Protein AF-A6PWP7-F1 (afdb_monomer_lite)

pLDDT: mean 71.85, std 21.51, range [25.0, 94.31]

Organism: Mus musculus (NCBI:txid10090)

Secondary structure (DSSP, 8-state):
----TTHHHH-TTPPPPTT--EEETTTTEEE--SSPPPPPPPPTTHHHHHHHHHHHHHHHHH--PPP----SS--S------------------------TT---SSHHHHHHHHHHHHHHHHTSHHHHTTGGG-SSS---PPPPPHHHHHHHTSHHHHHHHHHTTS---HHHHHHHTT---HHHH--SGGGTGGGSPP-----S-TTSHHHHHHHSPPPP--------------------------HHHHHHHHHH------

Radius of gyration: 29.04 Å; chains: 1; bounding box: 60×71×89 Å

Foldseek 3Di:
DDDPPCVCVVCVVDDDDQADWDQDPVVRDIDHGPPHDDADDQDPPLVVQLVVLLVLLVVLQVDPDDDPPDPPPPPDDDDDDDDDDDDDDDDDDPPPPPPDLRCQHSDPQSSVLSNVLSVLCSCCDCQQQNNLVVPDDDPDDTDPHDPNNVVVCPDPVVVVVSVCVVPPPQQLSVCSVVVNSHCLRNGDDCVSCVVVDDDDDDDPDDCPDPVVVVVVDDPPPPPDDDDDDDDDDDDDDDPPPDDDDPDPVVVVVVVVVDPPPDD

Sequence (263 aa):
IGVPASFFLYKLDFKMPDDVWLVDLDSNRVIAPTNAEVLPILPEPESLELKKHLKQALASMSLNTQPILNLEKFHEGQEIPLLLGRPSNDLQSTPSTEFNPLIYGNDVDSVDVATRVAMVRFFNSANVLQGFQMHTRTLRLFPRPTPFAEKLARTQAVEYFGEWILNPSNYAFQRIHNNTFDPALIGDKPKWYAHQLQPIHYRVYDGNSQLAEALSVPPERDSDSDPTEDSGSDSQDYDDSSSSYSSLGDFVSEMMKCDINGD

InterPro domains:
  IPR037516 Tripartite DENN domain [PS50211] (1-187)
  IPR039980 MAP kinase-activating death domain protein [PTHR13008] (1-263)
  IPR043153 DENN domain, C-terminal lobe [G3DSA:3.40.50.11500] (1-77)

Structure (mmCIF, N/CA/C/O backbone):
data_AF-A6PWP7-F1
#
_entry.id   AF-A6PWP7-F1
#
loop_
_atom_site.group_PDB
_atom_site.id
_atom_site.type_symbol
_atom_site.label_atom_id
_atom_site.label_alt_id
_atom_site.label_comp_id
_atom_site.label_asym_id
_atom_site.label_entity_id
_atom_site.label_seq_id
_atom_site.pdbx_PDB_ins_code
_atom_site.Cartn_x
_atom_site.Cartn_y
_atom_site.Cartn_z
_atom_site.occupancy
_atom_site.B_iso_or_equiv
_atom_site.auth_seq_id
_atom_site.auth_comp_id
_atom_site.auth_asym_id
_atom_site.auth_atom_id
_atom_site.pdbx_PDB_model_num
ATOM 1 N N . ILE A 1 1 ? -11.360 -8.560 -0.621 1.00 87.69 1 ILE A N 1
ATOM 2 C CA . ILE A 1 1 ? -11.792 -9.271 -1.849 1.00 87.69 1 ILE A CA 1
ATOM 3 C C . ILE A 1 1 ? -12.062 -8.199 -2.891 1.00 87.69 1 ILE A C 1
ATOM 5 O O . ILE A 1 1 ? -12.787 -7.268 -2.570 1.00 87.69 1 ILE A O 1
ATOM 9 N N . GLY A 1 2 ? -11.428 -8.269 -4.061 1.00 92.31 2 GLY A N 1
ATOM 10 C CA . GLY A 1 2 ? -11.725 -7.361 -5.171 1.00 92.31 2 GLY A CA 1
ATOM 11 C C . GLY A 1 2 ? -12.721 -8.025 -6.112 1.00 92.31 2 GLY A C 1
ATOM 12 O O . GLY A 1 2 ? -12.483 -9.155 -6.530 1.00 92.31 2 GLY A O 1
ATOM 13 N N . VAL A 1 3 ? -13.824 -7.348 -6.420 1.00 91.44 3 VAL A N 1
ATOM 14 C CA . VAL A 1 3 ? -14.797 -7.793 -7.425 1.00 91.44 3 VAL A CA 1
ATOM 15 C C . VAL A 1 3 ? -15.061 -6.651 -8.405 1.00 91.44 3 VAL A C 1
ATOM 17 O O . VAL A 1 3 ? -15.091 -5.496 -7.977 1.00 91.44 3 VAL A O 1
ATOM 20 N N . PRO A 1 4 ? -15.235 -6.931 -9.708 1.00 92.19 4 PRO A N 1
ATOM 21 C CA . PRO A 1 4 ? -15.653 -5.905 -10.655 1.00 92.19 4 PRO A CA 1
ATOM 22 C C . PRO A 1 4 ? -17.077 -5.444 -10.326 1.00 92.19 4 PRO A C 1
ATOM 24 O O . PRO A 1 4 ? -17.901 -6.252 -9.900 1.00 92.19 4 PRO A O 1
ATOM 27 N N . ALA A 1 5 ? -17.405 -4.175 -10.582 1.00 87.69 5 ALA A N 1
ATOM 28 C CA . ALA A 1 5 ? -18.749 -3.638 -10.334 1.00 87.69 5 ALA A CA 1
ATOM 29 C C . ALA A 1 5 ? -19.853 -4.445 -11.048 1.00 87.69 5 ALA A C 1
ATOM 31 O O . ALA A 1 5 ? -20.954 -4.621 -10.525 1.00 87.69 5 ALA A O 1
ATOM 32 N N . SER A 1 6 ? -19.531 -5.016 -12.212 1.00 89.56 6 SER A N 1
ATOM 33 C CA . SER A 1 6 ? -20.428 -5.881 -12.980 1.00 89.56 6 SER A CA 1
ATOM 34 C C . SER A 1 6 ? -20.835 -7.163 -12.246 1.00 89.56 6 SER A C 1
ATOM 36 O O . SER A 1 6 ? -21.894 -7.708 -12.546 1.00 89.56 6 SER A O 1
ATOM 38 N N . PHE A 1 7 ? -20.066 -7.628 -11.254 1.00 90.12 7 PHE A N 1
ATOM 39 C CA . PHE A 1 7 ? -20.399 -8.810 -10.452 1.00 90.12 7 PHE A CA 1
ATOM 40 C C . PHE A 1 7 ? -21.800 -8.709 -9.831 1.00 90.12 7 PHE A C 1
ATOM 42 O O . PHE A 1 7 ? -22.584 -9.657 -9.906 1.00 90.12 7 PHE A O 1
ATOM 49 N N . PHE A 1 8 ? -22.144 -7.539 -9.286 1.00 84.88 8 PHE A N 1
ATOM 50 C CA . PHE A 1 8 ? -23.434 -7.301 -8.635 1.00 84.88 8 PHE A CA 1
ATOM 51 C C . PHE A 1 8 ? -24.609 -7.241 -9.620 1.00 84.88 8 PHE A C 1
ATOM 53 O O . PHE A 1 8 ? -25.746 -7.472 -9.223 1.00 84.88 8 PHE A O 1
ATOM 60 N N . LEU A 1 9 ? -24.349 -6.977 -10.907 1.00 85.38 9 LEU A N 1
ATOM 61 C CA . LEU A 1 9 ? -25.376 -7.007 -11.953 1.00 85.38 9 LEU A CA 1
ATOM 62 C C . LEU A 1 9 ? -25.747 -8.443 -12.340 1.00 85.38 9 LEU A C 1
ATOM 64 O O . LEU A 1 9 ? -26.906 -8.721 -12.633 1.00 85.38 9 LEU A O 1
ATOM 68 N N . TYR A 1 10 ? -24.773 -9.357 -12.327 1.00 87.75 10 TYR A N 1
ATOM 69 C CA . TYR A 1 10 ? -24.980 -10.758 -12.710 1.00 87.75 10 TYR A CA 1
ATOM 70 C C . TYR A 1 10 ? -25.449 -11.645 -11.554 1.00 87.75 10 TYR A C 1
ATOM 72 O O . TYR A 1 10 ? -26.068 -12.682 -11.781 1.00 87.75 10 TYR A O 1
ATOM 80 N N . LYS A 1 11 ? -25.164 -11.262 -10.307 1.00 86.88 11 LYS A N 1
ATOM 81 C CA . LYS A 1 11 ? -25.579 -11.998 -9.107 1.00 86.88 11 LYS A CA 1
ATOM 82 C C . LYS A 1 11 ? -26.633 -11.210 -8.331 1.00 86.88 11 LYS A C 1
ATOM 84 O O . LYS A 1 11 ? -26.380 -10.759 -7.221 1.00 86.88 11 LYS A O 1
ATOM 89 N N . LEU A 1 12 ? -27.825 -11.077 -8.914 1.00 80.69 12 LEU A N 1
ATOM 90 C CA . LEU A 1 12 ? -28.944 -10.318 -8.332 1.00 80.69 12 LEU A CA 1
ATOM 91 C C . LEU A 1 12 ? -29.391 -10.843 -6.954 1.00 80.69 12 LEU A C 1
ATOM 93 O O . LEU A 1 12 ? -29.821 -10.060 -6.112 1.00 80.69 12 LEU A O 1
ATOM 97 N N . ASP A 1 13 ? -29.236 -12.146 -6.702 1.00 88.06 13 ASP A N 1
ATOM 98 C CA . ASP A 1 13 ? -29.557 -12.772 -5.411 1.00 88.06 13 ASP A CA 1
ATOM 99 C C . ASP A 1 13 ? -28.421 -12.672 -4.378 1.00 88.06 13 ASP A C 1
ATOM 101 O O . ASP A 1 13 ? -28.564 -13.135 -3.242 1.00 88.06 13 ASP A O 1
ATOM 105 N N . PHE A 1 14 ? -27.275 -12.085 -4.744 1.00 88.81 14 PHE A N 1
ATOM 106 C CA . PHE A 1 14 ? -26.167 -11.904 -3.817 1.00 88.81 14 PHE A CA 1
ATOM 107 C C . PHE A 1 14 ? -26.525 -10.857 -2.766 1.00 88.81 14 PHE A C 1
ATOM 109 O O . PHE A 1 14 ? -26.720 -9.677 -3.058 1.00 88.81 14 PHE A O 1
ATOM 116 N N . LYS A 1 15 ? -26.571 -11.294 -1.510 1.00 87.38 15 LYS A N 1
ATOM 117 C CA . LYS A 1 15 ? -26.758 -10.411 -0.364 1.00 87.38 15 LYS A CA 1
ATOM 118 C C . LYS A 1 15 ? -25.400 -10.096 0.235 1.00 87.38 15 LYS A C 1
ATOM 120 O O . LYS A 1 15 ? -24.665 -11.009 0.607 1.00 87.38 15 LYS A O 1
ATOM 125 N N . MET A 1 16 ? -25.093 -8.807 0.341 1.00 87.75 16 MET A N 1
ATOM 126 C CA . MET A 1 16 ? -23.913 -8.358 1.071 1.00 87.75 16 MET A CA 1
ATOM 127 C C . MET A 1 16 ? -23.993 -8.854 2.521 1.00 87.75 16 MET A C 1
ATOM 129 O O . MET A 1 16 ? -25.021 -8.619 3.166 1.00 87.75 16 MET A O 1
ATOM 133 N N . PRO A 1 17 ? -22.946 -9.524 3.033 1.00 91.31 17 PRO A N 1
ATOM 134 C CA . PRO A 1 17 ? -22.858 -9.856 4.448 1.00 91.31 17 PRO A CA 1
ATOM 135 C C . PRO A 1 17 ? -22.982 -8.600 5.316 1.00 91.31 17 PRO A C 1
ATOM 137 O O . PRO A 1 17 ? -22.491 -7.528 4.951 1.00 91.31 17 PRO A O 1
ATOM 140 N N . ASP A 1 18 ? -23.640 -8.726 6.465 1.00 92.75 18 ASP A N 1
ATOM 141 C CA . ASP A 1 18 ? -23.922 -7.614 7.376 1.00 92.75 18 ASP A CA 1
ATOM 142 C C . ASP A 1 18 ? -22.741 -7.256 8.294 1.00 92.75 18 ASP A C 1
ATOM 144 O O . ASP A 1 18 ? -22.866 -6.356 9.125 1.00 92.75 18 ASP A O 1
ATOM 148 N N . ASP A 1 19 ? -21.593 -7.907 8.101 1.00 91.56 19 ASP A N 1
ATOM 149 C CA . ASP A 1 19 ? -20.324 -7.731 8.808 1.00 91.56 19 ASP A CA 1
ATOM 150 C C . ASP A 1 19 ? -19.149 -7.322 7.885 1.00 91.56 19 ASP A C 1
ATOM 152 O O . ASP A 1 19 ? -18.034 -7.097 8.363 1.00 91.56 19 ASP A O 1
ATOM 156 N N . VAL A 1 20 ? -19.378 -7.153 6.573 1.00 90.81 20 VAL A N 1
ATOM 157 C CA . VAL A 1 20 ? -18.328 -6.848 5.578 1.00 90.81 20 VAL A CA 1
ATOM 158 C C . VAL A 1 20 ? -18.411 -5.416 5.058 1.00 90.81 20 VAL A C 1
ATOM 160 O O . VAL A 1 20 ? -19.381 -5.025 4.412 1.00 90.81 20 VAL A O 1
ATOM 163 N N . TRP A 1 21 ? -17.345 -4.639 5.274 1.00 91.50 21 TRP A N 1
ATOM 164 C CA . TRP A 1 21 ? -17.216 -3.275 4.752 1.00 91.50 21 TRP A CA 1
ATOM 165 C C . TRP A 1 21 ? -17.153 -3.265 3.224 1.00 91.50 21 TRP A C 1
ATOM 167 O O . TRP A 1 21 ? -16.329 -3.961 2.626 1.00 91.50 21 TRP A O 1
ATOM 177 N N . LEU A 1 22 ? -17.975 -2.423 2.598 1.00 91.56 22 LEU A N 1
ATOM 178 C CA . LEU A 1 22 ? -17.968 -2.228 1.152 1.00 91.56 22 LEU A CA 1
ATOM 179 C C . LEU A 1 22 ? -17.279 -0.905 0.814 1.00 91.56 22 LEU A C 1
ATOM 181 O O . LEU A 1 22 ? -17.665 0.155 1.302 1.00 91.56 22 LEU A O 1
ATOM 185 N N . VAL A 1 23 ? -16.253 -0.980 -0.030 1.00 94.31 23 VAL A N 1
ATOM 186 C CA . VAL A 1 23 ? -15.525 0.181 -0.546 1.00 94.31 23 VAL A CA 1
ATOM 187 C C . VAL A 1 23 ? -15.738 0.231 -2.051 1.00 94.31 23 VAL A C 1
ATOM 189 O O . VAL A 1 23 ? -15.233 -0.620 -2.779 1.00 94.31 23 VAL A O 1
ATOM 192 N N . ASP A 1 24 ? -16.504 1.218 -2.496 1.00 92.31 24 ASP A N 1
ATOM 193 C CA . ASP A 1 24 ? -16.729 1.517 -3.904 1.00 92.31 24 ASP A CA 1
ATOM 194 C C . ASP A 1 24 ? -15.698 2.557 -4.357 1.00 92.31 24 ASP A C 1
ATOM 196 O O . ASP A 1 24 ? -15.735 3.722 -3.945 1.00 92.31 24 ASP A O 1
ATOM 200 N N . LEU A 1 25 ? -14.753 2.098 -5.176 1.00 93.00 25 LEU A N 1
ATOM 201 C CA . LEU A 1 25 ? -13.660 2.912 -5.700 1.00 93.00 25 LEU A CA 1
ATOM 202 C C . LEU A 1 25 ? -14.121 3.864 -6.811 1.00 93.00 25 LEU A C 1
ATOM 204 O O . LEU A 1 25 ? -13.536 4.934 -6.952 1.00 93.00 25 LEU A O 1
ATOM 208 N N . ASP A 1 26 ? -15.180 3.523 -7.550 1.00 89.75 26 ASP A N 1
ATOM 209 C CA . ASP A 1 26 ? -15.689 4.351 -8.647 1.00 89.75 26 ASP A CA 1
ATOM 210 C C . ASP A 1 26 ? -16.425 5.575 -8.092 1.00 89.75 26 ASP A C 1
ATOM 212 O O . ASP A 1 26 ? -16.244 6.702 -8.559 1.00 89.75 26 ASP A O 1
ATOM 216 N N . SER A 1 27 ? -17.230 5.375 -7.042 1.00 92.69 27 SER A N 1
ATOM 217 C CA . SER A 1 27 ? -17.961 6.464 -6.384 1.00 92.69 27 SER A CA 1
ATOM 218 C C . SER A 1 27 ? -17.230 7.087 -5.189 1.00 92.69 27 SER A C 1
ATOM 220 O O . SER A 1 27 ? -17.728 8.060 -4.615 1.00 92.69 27 SER A O 1
ATOM 222 N N . ASN A 1 28 ? -16.047 6.574 -4.829 1.00 92.31 28 ASN A N 1
ATOM 223 C CA . ASN A 1 28 ? -15.276 6.963 -3.642 1.00 92.31 28 ASN A CA 1
ATOM 224 C C . ASN A 1 28 ? -16.099 6.887 -2.345 1.00 92.31 28 ASN A C 1
ATOM 226 O O . ASN A 1 28 ? -16.066 7.795 -1.506 1.00 92.31 28 ASN A O 1
ATOM 230 N N . ARG A 1 29 ? -16.876 5.812 -2.179 1.00 93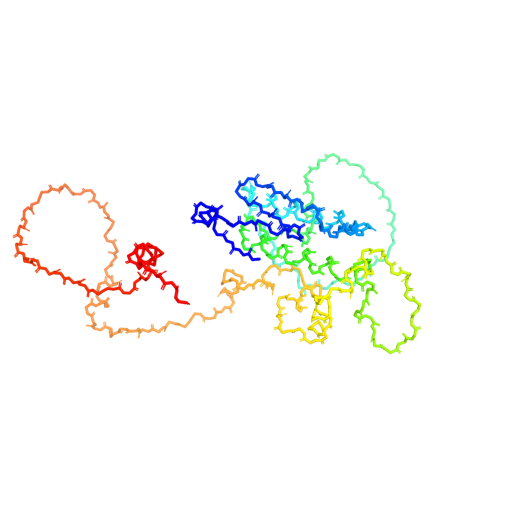.56 29 ARG A N 1
ATOM 231 C CA . ARG A 1 29 ? -17.759 5.618 -1.022 1.00 93.56 29 ARG A CA 1
ATOM 232 C C . ARG A 1 29 ? -17.341 4.421 -0.193 1.00 93.56 29 ARG A C 1
ATOM 234 O O . ARG A 1 29 ? -17.013 3.360 -0.710 1.00 93.56 29 ARG A O 1
ATOM 241 N N . VAL A 1 30 ? -17.432 4.591 1.121 1.00 92.62 30 VAL A N 1
ATOM 242 C CA . VAL A 1 30 ? -17.285 3.511 2.096 1.00 92.62 30 VAL A CA 1
ATOM 243 C C . VAL A 1 30 ? -18.637 3.301 2.764 1.00 92.62 30 VAL A C 1
ATOM 245 O O . VAL A 1 30 ? -19.199 4.234 3.337 1.00 92.62 30 VAL A O 1
ATOM 248 N N . ILE A 1 31 ? -19.164 2.086 2.670 1.00 91.19 31 ILE A N 1
ATOM 249 C CA . ILE A 1 31 ? -20.456 1.687 3.222 1.00 91.19 31 ILE A CA 1
ATOM 250 C C . ILE A 1 31 ? -20.183 0.755 4.403 1.00 91.19 31 ILE A C 1
ATOM 252 O O . ILE A 1 31 ? -19.621 -0.333 4.242 1.00 91.19 31 ILE A O 1
ATOM 256 N N . ALA A 1 32 ? -20.549 1.222 5.598 1.00 90.94 32 ALA A N 1
ATOM 257 C CA . ALA A 1 32 ? -20.388 0.467 6.831 1.00 90.94 32 ALA A CA 1
ATOM 258 C C . ALA A 1 32 ? -21.495 -0.601 6.968 1.00 90.94 32 ALA A C 1
ATOM 260 O O . ALA A 1 32 ? -22.653 -0.308 6.652 1.00 90.94 32 ALA A O 1
ATOM 261 N N . PRO A 1 33 ? -21.177 -1.806 7.466 1.00 92.38 33 PRO A N 1
ATOM 262 C CA . PRO A 1 33 ? -22.165 -2.866 7.682 1.00 92.38 33 PRO A CA 1
ATOM 263 C C . PRO A 1 33 ? -23.034 -2.590 8.914 1.00 92.38 33 PRO A C 1
ATOM 265 O O . PRO A 1 33 ? -22.626 -1.853 9.812 1.00 92.38 33 PRO A O 1
ATOM 268 N N . THR A 1 34 ? -24.214 -3.210 9.003 1.00 90.06 34 THR A N 1
ATOM 269 C CA . THR A 1 34 ? -25.123 -3.025 10.151 1.00 90.06 34 THR A CA 1
ATOM 270 C C . THR A 1 34 ? -24.670 -3.744 11.419 1.00 90.06 34 THR A C 1
ATOM 272 O O . THR A 1 34 ? -24.983 -3.277 12.511 1.00 90.06 34 THR A O 1
ATOM 275 N N . ASN A 1 35 ? -23.949 -4.859 11.290 1.00 91.00 35 ASN A N 1
ATOM 276 C CA . ASN A 1 35 ? -23.538 -5.725 12.398 1.00 91.00 35 ASN A CA 1
ATOM 277 C C . ASN A 1 35 ? -22.005 -5.832 12.530 1.00 91.00 35 ASN A C 1
ATOM 279 O O . ASN A 1 35 ? -21.484 -6.707 13.217 1.00 91.00 35 ASN A O 1
ATOM 283 N N . ALA A 1 36 ? -21.258 -4.943 11.871 1.00 85.75 36 ALA A N 1
ATOM 284 C CA . ALA A 1 36 ? -19.806 -4.927 11.986 1.00 85.75 36 ALA A CA 1
ATOM 285 C C . ALA A 1 36 ? -19.334 -4.338 13.316 1.00 85.75 36 ALA A C 1
ATOM 287 O O . ALA A 1 36 ? -19.911 -3.401 13.874 1.00 85.75 36 ALA A O 1
ATOM 288 N N . GLU A 1 37 ? -18.204 -4.853 13.787 1.00 83.62 37 GLU A N 1
ATOM 289 C CA . GLU A 1 37 ? -17.538 -4.333 14.968 1.00 83.62 37 GLU A CA 1
ATOM 290 C C . GLU A 1 37 ? -17.085 -2.875 14.751 1.00 83.62 37 GLU A C 1
ATOM 292 O O . GLU A 1 37 ? -16.467 -2.538 13.739 1.00 83.62 37 GLU A O 1
ATOM 297 N N . VAL A 1 38 ? -17.329 -2.001 15.734 1.00 84.56 38 VAL A N 1
ATOM 298 C CA . VAL A 1 38 ? -16.988 -0.570 15.640 1.00 84.56 38 VAL A CA 1
ATOM 299 C C . VAL A 1 38 ? -15.478 -0.379 15.529 1.00 84.56 38 VAL A C 1
ATOM 301 O O . VAL A 1 38 ? -14.743 -0.719 16.457 1.00 84.56 38 VAL A O 1
ATOM 304 N N . LEU A 1 39 ? -14.992 0.182 14.420 1.00 86.56 39 LEU A N 1
ATOM 305 C CA . LEU A 1 39 ? -13.560 0.412 14.229 1.00 86.56 39 LEU A CA 1
ATOM 306 C C . LEU A 1 39 ? -13.008 1.384 15.287 1.00 86.56 39 LEU A C 1
ATOM 308 O O . LEU A 1 39 ? -13.617 2.427 15.541 1.00 86.56 39 LEU A O 1
ATOM 312 N N . PRO A 1 40 ? -11.860 1.066 15.910 1.00 89.19 40 PRO A N 1
ATOM 313 C CA . PRO A 1 40 ? -11.240 1.963 16.867 1.00 89.19 40 PRO A CA 1
ATOM 314 C C . PRO A 1 40 ? -10.707 3.203 16.143 1.00 89.19 40 PRO A C 1
ATOM 316 O O . PRO A 1 40 ? -10.271 3.138 14.992 1.00 89.19 40 PRO A O 1
ATOM 319 N N . ILE A 1 41 ? -10.709 4.338 16.837 1.00 91.06 41 ILE A N 1
ATOM 320 C CA . ILE A 1 41 ? -10.128 5.576 16.313 1.00 91.06 41 ILE A CA 1
ATOM 321 C C . ILE A 1 41 ? -8.614 5.379 16.182 1.00 91.06 41 ILE A C 1
ATOM 323 O O . ILE A 1 41 ? -7.982 4.826 17.082 1.00 91.06 41 ILE A O 1
ATOM 327 N N . LEU A 1 42 ? -8.036 5.828 15.067 1.00 91.50 42 LEU A N 1
ATOM 328 C CA . LEU A 1 42 ? -6.586 5.813 14.874 1.00 91.50 42 LEU A CA 1
ATOM 329 C C . LEU A 1 42 ? -5.879 6.644 15.965 1.00 91.50 42 LEU A C 1
ATOM 331 O O . LEU A 1 42 ? -6.409 7.682 16.370 1.00 91.50 42 LEU A O 1
ATOM 335 N N . PRO A 1 43 ? -4.691 6.225 16.431 1.00 91.31 43 PRO A N 1
ATOM 336 C CA . PRO A 1 43 ? -3.954 6.943 17.465 1.00 91.31 43 PRO A CA 1
ATOM 337 C C . PRO A 1 43 ? -3.487 8.317 16.970 1.00 91.31 43 PRO A C 1
ATOM 339 O O . PRO A 1 43 ? -3.144 8.480 15.800 1.00 91.31 43 PRO A O 1
ATOM 342 N N . GLU A 1 44 ? -3.467 9.300 17.869 1.00 90.50 44 GLU A N 1
ATOM 343 C CA . GLU A 1 44 ? -2.924 10.640 17.617 1.00 90.50 44 GLU A CA 1
ATOM 344 C C . GLU A 1 44 ? -1.582 10.819 18.350 1.00 90.50 44 GLU A C 1
ATOM 346 O O . GLU A 1 44 ? -1.478 10.385 19.504 1.00 90.50 44 GLU A O 1
ATOM 351 N N . PRO A 1 45 ? -0.584 11.501 17.746 1.00 91.38 45 PRO A N 1
ATOM 352 C CA . PRO A 1 45 ? -0.657 12.301 16.511 1.00 91.38 45 PRO A CA 1
ATOM 353 C C . PRO A 1 45 ? -0.451 11.515 15.198 1.00 91.38 45 PRO A C 1
ATOM 355 O O . PRO A 1 45 ? -0.422 12.104 14.116 1.00 91.38 45 PRO A O 1
ATOM 358 N N . GLU A 1 46 ? -0.275 10.195 15.261 1.00 91.50 46 GLU A N 1
ATOM 359 C CA . GLU A 1 46 ? 0.138 9.380 14.115 1.00 91.50 46 GLU A CA 1
ATOM 360 C C . GLU A 1 46 ? -0.890 9.358 12.981 1.00 91.50 46 GLU A C 1
ATOM 362 O O . GLU A 1 46 ? -0.516 9.332 11.807 1.00 91.50 46 GLU A O 1
ATOM 367 N N . SER A 1 47 ? -2.185 9.421 13.306 1.00 93.62 47 SER A N 1
ATOM 368 C CA . SER A 1 47 ? -3.262 9.546 12.317 1.00 93.62 47 SER A CA 1
ATOM 369 C C . SER A 1 47 ? -3.119 10.824 11.496 1.00 93.62 47 SER A C 1
ATOM 371 O O . SER A 1 47 ? -3.263 10.801 10.268 1.00 93.62 47 SER A O 1
ATOM 373 N N . LEU A 1 48 ? -2.829 11.944 12.162 1.00 93.75 48 LEU A N 1
ATOM 374 C CA . LEU A 1 48 ? -2.656 13.230 11.508 1.00 93.75 48 LEU A CA 1
ATOM 375 C C . LEU A 1 48 ? -1.409 13.234 10.622 1.00 93.75 48 LEU A C 1
ATOM 377 O O . LEU A 1 48 ? -1.464 13.719 9.489 1.00 93.75 48 LEU A O 1
ATOM 381 N N . GLU A 1 49 ? -0.309 12.661 11.107 1.00 92.81 49 GLU A N 1
ATOM 382 C CA . GLU A 1 49 ? 0.936 12.552 10.347 1.00 92.81 49 GLU A CA 1
ATOM 383 C C . GLU A 1 49 ? 0.774 11.648 9.113 1.00 92.81 49 GLU A C 1
ATOM 385 O O . GLU A 1 49 ? 1.150 12.047 8.009 1.00 92.81 49 GLU A O 1
ATOM 390 N N . LEU A 1 50 ? 0.118 10.490 9.249 1.00 94.31 50 LEU A N 1
ATOM 391 C CA . LEU A 1 50 ? -0.198 9.617 8.117 1.00 94.31 50 LEU A CA 1
ATOM 392 C C . LEU A 1 50 ? -1.064 10.341 7.076 1.00 94.31 50 LEU A C 1
ATOM 394 O O . LEU A 1 50 ? -0.737 10.341 5.890 1.00 94.31 50 LEU A O 1
ATOM 398 N N . LYS A 1 51 ? -2.138 11.018 7.507 1.00 93.94 51 LYS A N 1
ATOM 399 C CA . LYS A 1 51 ? -2.999 11.809 6.608 1.00 93.94 51 LYS A CA 1
ATOM 400 C C . LYS A 1 51 ? -2.214 12.904 5.893 1.00 93.94 51 LYS A C 1
ATOM 402 O O . LYS A 1 51 ? -2.453 13.137 4.710 1.00 93.94 51 LYS A O 1
ATOM 407 N N . LYS A 1 52 ? -1.300 13.583 6.591 1.00 91.19 52 LYS A N 1
ATOM 408 C CA . LYS A 1 52 ? -0.425 14.601 5.997 1.00 91.19 52 LYS A CA 1
ATOM 409 C C . LYS A 1 52 ? 0.438 13.989 4.891 1.00 91.19 52 LYS A C 1
ATOM 411 O O . LYS A 1 52 ? 0.448 14.527 3.788 1.00 91.19 52 LYS A O 1
ATOM 416 N N . HIS A 1 53 ? 1.098 12.862 5.158 1.00 90.06 53 HIS A N 1
ATOM 417 C CA . HIS A 1 53 ? 1.944 12.187 4.171 1.00 90.06 53 HIS A CA 1
ATOM 418 C C . HIS A 1 53 ? 1.154 11.710 2.947 1.00 90.06 53 HIS A C 1
ATOM 420 O O . HIS A 1 53 ? 1.564 11.977 1.821 1.00 90.06 53 HIS A O 1
ATOM 426 N N . LEU A 1 54 ? -0.005 11.075 3.145 1.00 91.81 54 LEU A N 1
ATOM 427 C CA . LEU A 1 54 ? -0.832 10.584 2.037 1.00 91.81 54 LEU A CA 1
ATOM 428 C C . LEU A 1 54 ? -1.401 11.726 1.186 1.00 91.81 54 LEU A C 1
ATOM 430 O O . LEU A 1 54 ? -1.409 11.637 -0.039 1.00 91.81 54 LEU A O 1
ATOM 434 N N . LYS A 1 55 ? -1.826 12.834 1.809 1.00 88.81 55 LYS A N 1
ATOM 435 C CA . LYS A 1 55 ? -2.270 14.032 1.075 1.00 88.81 55 LYS A CA 1
ATOM 436 C C . LYS A 1 55 ? -1.148 14.642 0.243 1.00 88.81 55 LYS A C 1
ATOM 438 O O . LYS A 1 55 ? -1.399 15.085 -0.873 1.00 88.81 55 LYS A O 1
ATOM 443 N N . GLN A 1 56 ? 0.069 14.671 0.781 1.00 84.38 56 GLN A N 1
ATOM 444 C CA . GLN A 1 56 ? 1.234 15.157 0.053 1.00 84.38 56 GLN A CA 1
ATOM 445 C C . GLN A 1 56 ? 1.558 14.251 -1.142 1.00 84.38 56 GLN A C 1
ATOM 447 O O . GLN A 1 56 ? 1.733 14.761 -2.243 1.00 84.38 56 GLN A O 1
ATOM 452 N N . ALA A 1 57 ? 1.566 12.929 -0.950 1.00 86.12 57 ALA A N 1
ATOM 453 C CA . ALA A 1 57 ? 1.788 11.966 -2.028 1.00 86.12 57 ALA A CA 1
ATOM 454 C C . ALA A 1 57 ? 0.736 12.102 -3.146 1.00 86.12 57 ALA A C 1
ATOM 456 O O . ALA A 1 57 ? 1.086 12.161 -4.321 1.00 86.12 57 ALA A O 1
ATOM 457 N N . LEU A 1 58 ? -0.542 12.252 -2.782 1.00 85.00 58 LEU A N 1
ATOM 458 C CA . LEU A 1 58 ? -1.624 12.473 -3.743 1.00 85.00 58 LEU A CA 1
ATOM 459 C C . LEU A 1 58 ? -1.473 13.802 -4.498 1.00 85.00 58 LEU A C 1
ATOM 461 O O . LEU A 1 58 ? -1.701 13.855 -5.702 1.00 85.00 58 LEU A O 1
ATOM 465 N N . ALA A 1 59 ? -1.069 14.879 -3.817 1.00 83.00 59 ALA A N 1
ATOM 466 C CA . ALA A 1 59 ? -0.834 16.168 -4.466 1.00 83.00 59 ALA A CA 1
ATOM 467 C C . ALA A 1 59 ? 0.287 16.088 -5.516 1.00 83.00 59 ALA A C 1
ATOM 469 O O . ALA A 1 59 ? 0.178 16.720 -6.566 1.00 83.00 59 ALA A O 1
ATOM 470 N N . SER A 1 60 ? 1.316 15.270 -5.275 1.00 77.75 60 SER A N 1
ATOM 471 C CA . SER A 1 60 ? 2.401 15.037 -6.232 1.00 77.75 60 SER A CA 1
ATOM 472 C C . SER A 1 60 ? 1.944 14.353 -7.526 1.00 77.75 60 SER A C 1
ATOM 474 O O . SER A 1 60 ? 2.600 14.546 -8.542 1.00 77.75 60 SER A O 1
ATOM 476 N N . MET A 1 61 ? 0.816 13.626 -7.533 1.00 74.06 61 MET A N 1
ATOM 477 C CA . MET A 1 61 ? 0.233 13.072 -8.770 1.00 74.06 61 MET A CA 1
ATOM 478 C C . MET A 1 61 ? -0.362 14.149 -9.686 1.00 74.06 61 MET A C 1
ATOM 480 O O . MET A 1 61 ? -0.448 13.955 -10.895 1.00 74.06 61 MET A O 1
ATOM 484 N N . SER A 1 62 ? -0.805 15.269 -9.111 1.00 64.19 62 SER A N 1
ATOM 485 C CA . SER A 1 62 ? -1.555 16.316 -9.818 1.00 64.19 62 SER A CA 1
ATOM 486 C C . SER A 1 62 ? -0.690 17.512 -10.230 1.00 64.19 62 SER A C 1
ATOM 488 O O . SER A 1 62 ? -1.181 18.424 -10.896 1.00 64.19 62 SER A O 1
ATOM 490 N N . LEU A 1 63 ? 0.583 17.554 -9.819 1.00 55.41 63 LEU A N 1
ATOM 491 C CA . LEU A 1 63 ? 1.476 18.690 -10.046 1.00 55.41 63 LEU A CA 1
ATOM 492 C C . LEU A 1 63 ? 2.456 18.418 -11.198 1.00 55.41 63 LEU A C 1
ATOM 494 O O . LEU A 1 63 ? 3.410 17.657 -11.070 1.00 55.41 63 LEU A O 1
ATOM 498 N N . ASN A 1 64 ? 2.303 19.162 -12.295 1.00 47.41 64 ASN A N 1
ATOM 499 C CA . ASN A 1 64 ? 3.331 19.342 -13.331 1.00 47.41 64 ASN A CA 1
ATOM 500 C C . ASN A 1 64 ? 4.494 20.234 -12.834 1.00 47.41 64 ASN A C 1
ATOM 502 O O . ASN A 1 64 ? 4.911 21.165 -13.522 1.00 47.41 64 ASN A O 1
ATOM 506 N N . THR A 1 65 ? 5.004 20.022 -11.620 1.00 46.38 65 THR A N 1
ATOM 507 C CA . THR A 1 65 ? 6.212 20.718 -11.154 1.00 46.38 65 THR A CA 1
ATOM 508 C C . THR A 1 65 ? 7.439 19.926 -11.577 1.00 46.38 65 THR A C 1
ATOM 510 O O . THR A 1 65 ? 7.500 18.722 -11.346 1.00 46.38 65 THR A O 1
ATOM 513 N N . GLN A 1 66 ? 8.399 20.605 -12.209 1.00 38.91 66 GLN A N 1
ATOM 514 C CA . GLN A 1 66 ? 9.622 19.994 -12.729 1.00 38.91 66 GLN A CA 1
ATOM 515 C C . GLN A 1 66 ? 10.358 19.157 -11.668 1.00 38.91 66 GLN A C 1
ATOM 517 O O . GLN A 1 66 ? 10.365 19.541 -10.494 1.00 38.91 66 GLN A O 1
ATOM 522 N N . PRO A 1 67 ? 11.008 18.046 -12.064 1.00 39.34 67 PRO A N 1
ATOM 523 C CA . PRO A 1 67 ? 11.805 17.252 -11.143 1.00 39.34 67 PRO A CA 1
ATOM 524 C C . PRO A 1 67 ? 12.951 18.111 -10.603 1.00 39.34 67 PRO A C 1
ATOM 526 O O . PRO A 1 67 ? 13.744 18.664 -11.367 1.00 39.34 67 PRO A O 1
ATOM 529 N N . ILE A 1 68 ? 13.051 18.238 -9.280 1.00 46.50 68 ILE A N 1
ATOM 530 C CA . ILE A 1 68 ? 14.192 18.904 -8.650 1.00 46.50 68 ILE A CA 1
ATOM 531 C C . ILE A 1 68 ? 15.376 17.933 -8.725 1.00 46.50 68 ILE A C 1
ATOM 533 O O . ILE A 1 68 ? 15.566 17.080 -7.862 1.00 46.50 68 ILE A O 1
ATOM 537 N N . LEU A 1 69 ? 16.161 18.056 -9.796 1.00 46.12 69 LEU A N 1
ATOM 538 C CA . LEU A 1 69 ? 17.489 17.462 -9.928 1.00 46.12 69 LEU A CA 1
ATOM 539 C C . LEU A 1 69 ? 18.417 18.098 -8.890 1.00 46.12 69 LEU A C 1
ATOM 541 O O . LEU A 1 69 ? 18.903 19.198 -9.116 1.00 46.12 69 LEU A O 1
ATOM 545 N N . ASN A 1 70 ? 18.660 17.429 -7.763 1.00 38.88 70 ASN A N 1
ATOM 546 C CA . ASN A 1 70 ? 19.835 17.670 -6.917 1.00 38.88 70 ASN A CA 1
ATOM 547 C C . ASN A 1 70 ? 20.137 16.422 -6.073 1.00 38.88 70 ASN A C 1
ATOM 549 O O . ASN A 1 70 ? 19.956 16.422 -4.859 1.00 38.88 70 ASN A O 1
ATOM 553 N N . LEU A 1 71 ? 20.591 15.349 -6.729 1.00 43.06 71 LEU A N 1
ATOM 554 C CA . LEU A 1 71 ? 21.059 14.125 -6.060 1.00 43.06 71 LEU A CA 1
ATOM 555 C C . LEU A 1 71 ? 22.594 14.086 -5.883 1.00 43.06 71 LEU A C 1
ATOM 557 O O . LEU A 1 71 ? 23.122 13.174 -5.265 1.00 43.06 71 LEU A O 1
ATOM 561 N N . GLU A 1 72 ? 23.338 15.087 -6.365 1.00 34.22 72 GLU A N 1
ATOM 562 C CA . GLU A 1 72 ? 24.810 15.012 -6.429 1.00 34.22 72 GLU A CA 1
ATOM 563 C C . GLU A 1 72 ? 25.576 15.618 -5.233 1.00 34.22 72 GLU A C 1
ATOM 565 O O . GLU A 1 72 ? 26.800 15.693 -5.278 1.00 34.22 72 GLU A O 1
ATOM 570 N N . LYS A 1 73 ? 24.923 16.065 -4.149 1.00 35.62 73 LYS A N 1
ATOM 571 C CA . LYS A 1 73 ? 25.613 16.841 -3.086 1.00 35.62 73 LYS A CA 1
ATOM 572 C C . LYS A 1 73 ? 25.556 16.304 -1.654 1.00 35.62 73 LYS A C 1
ATOM 574 O O . LYS A 1 73 ? 25.700 17.087 -0.723 1.00 35.62 73 LYS A O 1
ATOM 579 N N . PHE A 1 74 ? 25.446 14.994 -1.445 1.00 36.53 74 PHE A N 1
ATOM 580 C CA . PHE A 1 74 ? 25.622 14.426 -0.099 1.00 36.53 74 PHE A CA 1
ATOM 581 C C . PHE A 1 74 ? 26.524 13.189 -0.100 1.00 36.53 74 PHE A C 1
ATOM 583 O O . PHE A 1 74 ? 26.069 12.067 0.083 1.00 36.53 74 PHE A O 1
ATOM 590 N N . HIS A 1 75 ? 27.828 13.417 -0.275 1.00 33.16 75 HIS A N 1
ATOM 591 C CA . HIS A 1 75 ? 28.863 12.440 0.084 1.00 33.16 75 HIS A CA 1
ATOM 592 C C . HIS A 1 75 ? 29.760 12.872 1.252 1.00 33.16 75 HIS A C 1
ATOM 594 O O . HIS A 1 75 ? 30.712 12.166 1.562 1.00 33.16 75 HIS A O 1
ATOM 600 N N . GLU A 1 76 ? 29.456 13.952 1.974 1.00 31.38 76 GLU A N 1
ATOM 601 C CA . GLU A 1 76 ? 30.261 14.334 3.142 1.00 31.38 76 GLU A CA 1
ATOM 602 C C . GLU A 1 76 ? 29.384 14.553 4.378 1.00 31.38 76 GLU A C 1
ATOM 604 O O . GLU A 1 76 ? 28.314 15.156 4.315 1.00 31.38 76 GLU A O 1
ATOM 609 N N . GLY A 1 77 ? 29.812 13.926 5.477 1.00 39.00 77 GLY A N 1
ATOM 610 C CA . GLY A 1 77 ? 28.999 13.582 6.636 1.00 39.00 77 GLY A CA 1
ATOM 611 C C . GLY A 1 77 ? 28.447 14.753 7.445 1.00 39.00 77 GLY A C 1
ATOM 612 O O . GLY A 1 77 ? 28.997 15.850 7.480 1.00 39.00 77 GLY A O 1
ATOM 613 N N . GLN A 1 78 ? 27.365 14.469 8.169 1.00 31.20 78 GLN A N 1
ATOM 614 C CA . GLN A 1 78 ? 26.837 15.336 9.214 1.00 31.20 78 GLN A CA 1
ATOM 615 C C . GLN A 1 78 ? 27.129 14.726 10.586 1.00 31.20 78 GLN A C 1
ATOM 617 O O . GLN A 1 78 ? 26.377 13.900 11.101 1.00 31.20 78 GLN A O 1
ATOM 622 N N . GLU A 1 79 ? 28.234 15.174 11.181 1.00 25.73 79 GLU A N 1
ATOM 623 C CA . GLU A 1 79 ? 28.320 15.308 12.631 1.00 25.73 79 GLU A CA 1
ATOM 624 C C . GLU A 1 79 ? 27.458 16.494 13.094 1.00 25.73 79 GLU A C 1
ATOM 626 O O . GLU A 1 79 ? 27.294 17.496 12.397 1.00 25.73 79 GLU A O 1
ATOM 631 N N . ILE A 1 80 ? 26.887 16.352 14.284 1.00 37.81 80 ILE A N 1
ATOM 632 C CA . ILE A 1 80 ? 25.989 17.300 14.951 1.00 37.81 80 ILE A CA 1
ATOM 633 C C . ILE A 1 80 ? 26.783 18.523 15.445 1.00 37.81 80 ILE A C 1
ATOM 635 O O . ILE A 1 80 ? 27.831 18.334 16.062 1.00 37.81 80 ILE A O 1
ATOM 639 N N . PRO A 1 81 ? 26.250 19.758 15.328 1.00 29.62 81 PRO A N 1
ATOM 640 C CA . PRO A 1 81 ? 26.614 20.801 16.296 1.00 29.62 81 PRO A CA 1
ATOM 641 C C . PRO A 1 81 ? 25.423 21.458 17.015 1.00 29.62 81 PRO A C 1
ATOM 643 O O . PRO A 1 81 ? 24.396 21.804 16.433 1.00 29.62 81 PRO A O 1
ATOM 646 N N . LEU A 1 82 ? 25.630 21.660 18.318 1.00 31.03 82 LEU A N 1
ATOM 647 C CA . LEU A 1 82 ? 24.789 22.357 19.292 1.00 31.03 82 LEU A CA 1
ATOM 648 C C . LEU A 1 82 ? 24.882 23.900 19.178 1.00 31.03 82 LEU A C 1
ATOM 650 O O . LEU A 1 82 ? 25.962 24.431 18.956 1.00 31.03 82 LEU A O 1
ATOM 654 N N . LEU A 1 83 ? 23.754 24.574 19.465 1.00 37.34 83 LEU A N 1
ATOM 655 C CA . LEU A 1 83 ? 23.550 25.916 20.074 1.00 37.34 83 LEU A CA 1
ATOM 656 C C . LEU A 1 83 ? 24.367 27.150 19.591 1.00 37.34 83 LEU A C 1
ATOM 658 O O . LEU A 1 83 ? 25.530 27.269 19.949 1.00 37.34 83 LEU A O 1
ATOM 662 N N . LEU A 1 84 ? 23.699 28.169 19.002 1.00 30.00 84 LEU A N 1
ATOM 663 C CA . LEU A 1 84 ? 23.559 29.570 19.507 1.00 30.00 84 LEU A CA 1
ATOM 664 C C . LEU A 1 84 ? 22.911 30.538 18.470 1.00 30.00 84 LEU A C 1
ATOM 666 O O . LEU A 1 84 ? 23.395 30.667 17.357 1.00 30.00 84 LEU A O 1
ATOM 670 N N . GLY A 1 85 ? 21.906 31.321 18.899 1.00 26.50 85 GLY A N 1
ATOM 671 C CA . GLY A 1 85 ? 21.878 32.795 18.758 1.00 26.50 85 GLY A CA 1
ATOM 672 C C . GLY A 1 85 ? 21.531 33.533 17.437 1.00 26.50 85 GLY A C 1
ATOM 673 O O . GLY A 1 85 ? 22.416 33.834 16.650 1.00 26.50 85 GLY A O 1
ATOM 674 N N . ARG A 1 86 ? 20.309 34.107 17.435 1.00 28.77 86 ARG A N 1
ATOM 675 C CA . ARG A 1 86 ? 19.828 35.423 16.906 1.00 28.77 86 ARG A CA 1
ATOM 676 C C . ARG A 1 86 ? 19.230 35.570 15.477 1.00 28.77 86 ARG A C 1
ATOM 678 O O . ARG A 1 86 ? 19.693 34.924 14.548 1.00 28.77 86 ARG A O 1
ATOM 685 N N . PRO A 1 87 ? 18.207 36.456 15.314 1.00 40.53 87 PRO A N 1
ATOM 686 C CA . PRO A 1 87 ? 17.347 36.543 14.133 1.00 40.53 87 PRO A CA 1
ATOM 687 C C . PRO A 1 87 ? 17.711 37.709 13.199 1.00 40.53 87 PRO A C 1
ATOM 689 O O . PRO A 1 87 ? 18.156 38.759 13.666 1.00 40.53 87 PRO A O 1
ATOM 692 N N . SER A 1 88 ? 17.395 37.561 11.912 1.00 29.91 88 SER A N 1
ATOM 693 C CA . SER A 1 88 ? 17.327 38.669 10.952 1.00 29.91 88 SER A CA 1
ATOM 694 C C . SER A 1 88 ? 16.148 38.455 10.001 1.00 29.91 88 SER A C 1
ATOM 696 O O . SER A 1 88 ? 16.091 37.457 9.287 1.00 29.91 88 SER A O 1
ATOM 698 N N . ASN A 1 89 ? 15.204 39.397 10.035 1.00 31.56 89 ASN A N 1
ATOM 699 C CA . ASN A 1 89 ? 14.167 39.597 9.026 1.00 31.56 89 ASN A CA 1
ATOM 700 C C . ASN A 1 89 ? 14.810 40.127 7.734 1.00 31.56 89 ASN A C 1
ATOM 702 O O . ASN A 1 89 ? 15.633 41.032 7.826 1.00 31.56 89 ASN A O 1
ATOM 706 N N . ASP A 1 90 ? 14.421 39.600 6.569 1.00 27.94 90 ASP A N 1
ATOM 707 C CA . ASP A 1 90 ? 13.794 40.388 5.491 1.00 27.94 90 ASP A CA 1
ATOM 708 C C . ASP A 1 90 ? 13.430 39.522 4.263 1.00 27.94 90 ASP A C 1
ATOM 710 O O . ASP A 1 90 ? 14.269 38.941 3.584 1.00 27.94 90 ASP A O 1
ATOM 714 N N . LEU A 1 91 ? 12.115 39.433 4.038 1.00 35.59 91 LEU A N 1
ATOM 715 C CA . LEU A 1 91 ? 11.369 39.507 2.771 1.00 35.59 91 LEU A CA 1
ATOM 716 C C . LEU A 1 91 ? 12.067 39.096 1.453 1.00 35.59 91 LEU A C 1
ATOM 718 O O . LEU A 1 91 ? 12.465 39.942 0.660 1.00 35.59 91 LEU A O 1
ATOM 722 N N . GLN A 1 92 ? 12.016 37.800 1.138 1.00 26.58 92 GLN A N 1
ATOM 723 C CA . GLN A 1 92 ? 11.517 37.260 -0.142 1.00 26.58 92 GLN A CA 1
ATOM 724 C C . GLN A 1 92 ? 11.449 35.736 -0.017 1.00 26.58 92 GLN A C 1
ATOM 726 O O . GLN A 1 92 ? 12.423 35.021 -0.240 1.00 26.58 92 GLN A O 1
ATOM 731 N N . SER A 1 93 ? 10.287 35.230 0.395 1.00 25.00 93 SER A N 1
ATOM 732 C CA . SER A 1 93 ? 10.021 33.801 0.553 1.00 25.00 93 SER A CA 1
ATOM 733 C C . SER A 1 93 ? 9.926 33.133 -0.823 1.00 25.00 93 SER A C 1
ATOM 735 O O . SER A 1 93 ? 8.847 32.848 -1.335 1.00 25.00 93 SER A O 1
ATOM 737 N N . THR A 1 94 ? 11.075 32.870 -1.439 1.00 27.06 94 THR A N 1
ATOM 738 C CA . THR A 1 94 ? 11.201 31.636 -2.217 1.00 27.06 94 THR A CA 1
ATOM 739 C C . THR A 1 94 ? 11.075 30.498 -1.202 1.00 27.06 94 THR A C 1
ATOM 741 O O . THR A 1 94 ? 11.660 30.611 -0.121 1.00 27.06 94 THR A O 1
ATOM 744 N N . PRO A 1 95 ? 10.248 29.461 -1.435 1.00 31.14 95 PRO A N 1
ATOM 745 C CA . PRO A 1 95 ? 10.194 28.340 -0.513 1.00 31.14 95 PRO A CA 1
ATOM 746 C C . PRO A 1 95 ? 11.583 27.720 -0.543 1.00 31.14 95 PRO A C 1
ATOM 748 O O . PRO A 1 95 ? 11.983 27.119 -1.538 1.00 31.14 95 PRO A O 1
ATOM 751 N N . SER A 1 96 ? 12.342 27.973 0.517 1.00 27.88 96 SER A N 1
ATOM 752 C CA . SER A 1 96 ? 13.636 27.376 0.766 1.00 27.88 96 SER A CA 1
ATOM 753 C C . SER A 1 96 ? 13.491 25.884 0.531 1.00 27.88 96 SER A C 1
ATOM 755 O O . SER A 1 96 ? 12.710 25.213 1.206 1.00 27.88 96 SER A O 1
ATOM 757 N N . THR A 1 97 ? 14.214 25.398 -0.472 1.00 36.91 97 THR A N 1
ATOM 758 C CA . THR A 1 97 ? 14.372 23.996 -0.840 1.00 36.91 97 THR A CA 1
ATOM 759 C C . THR A 1 97 ? 15.163 23.274 0.256 1.00 36.91 97 THR A C 1
ATOM 761 O O . THR A 1 97 ? 16.229 22.716 0.020 1.00 36.91 97 THR A O 1
ATOM 764 N N . GLU A 1 98 ? 14.674 23.337 1.493 1.00 34.50 98 GLU A N 1
ATOM 765 C CA . GLU A 1 98 ? 15.031 22.387 2.529 1.00 34.50 98 GLU A CA 1
ATOM 766 C C . GLU A 1 98 ? 14.541 21.029 2.038 1.00 34.50 98 GLU A C 1
ATOM 768 O O . GLU A 1 98 ? 13.381 20.875 1.648 1.00 34.50 98 GLU A O 1
ATOM 773 N N . PHE A 1 99 ? 15.458 20.066 1.986 1.00 38.41 99 PHE A N 1
ATOM 774 C CA . PHE A 1 99 ? 15.182 18.684 1.631 1.00 38.41 99 PHE A CA 1
ATOM 775 C C . PHE A 1 99 ? 13.943 18.201 2.394 1.00 38.41 99 PHE A C 1
ATOM 777 O O . PHE A 1 99 ? 13.992 17.975 3.602 1.00 38.41 99 PHE A O 1
ATOM 784 N N . ASN A 1 100 ? 12.812 18.077 1.698 1.00 52.81 100 ASN A N 1
ATOM 785 C CA . ASN A 1 100 ? 11.632 17.448 2.258 1.00 52.81 100 ASN A CA 1
ATOM 786 C C . ASN A 1 100 ? 11.758 15.961 1.920 1.00 52.81 100 ASN A C 1
ATOM 788 O O . ASN A 1 100 ? 11.580 15.619 0.747 1.00 52.81 100 ASN A O 1
ATOM 792 N N . PRO A 1 101 ? 12.029 15.072 2.897 1.00 52.97 101 PRO A N 1
ATOM 793 C CA . PRO A 1 101 ? 12.209 13.638 2.660 1.00 52.97 101 PRO A CA 1
ATOM 794 C C . PRO A 1 101 ? 10.958 12.947 2.096 1.00 52.97 101 PRO A C 1
ATOM 796 O O . PRO A 1 101 ? 10.942 11.730 2.028 1.00 52.97 101 PRO A O 1
ATOM 799 N N . LEU A 1 102 ? 9.912 13.704 1.743 1.00 52.72 102 LEU A N 1
ATOM 800 C CA . LEU A 1 102 ? 8.604 13.274 1.262 1.00 52.72 102 LEU A CA 1
ATOM 801 C C . LEU A 1 102 ? 8.264 13.823 -0.141 1.00 52.72 102 LEU A C 1
ATOM 803 O O . LEU A 1 102 ? 7.148 13.616 -0.619 1.00 52.72 102 LEU A O 1
ATOM 807 N N . ILE A 1 103 ? 9.168 14.565 -0.796 1.00 60.22 103 ILE A N 1
ATOM 808 C CA . ILE A 1 103 ? 9.016 14.966 -2.206 1.00 60.22 103 ILE A CA 1
ATOM 809 C C . ILE A 1 103 ? 9.862 14.014 -3.047 1.00 60.22 103 ILE A C 1
ATOM 811 O O . ILE A 1 103 ? 11.052 14.224 -3.251 1.00 60.22 103 ILE A O 1
ATOM 815 N N . TYR A 1 104 ? 9.226 12.937 -3.494 1.00 66.12 104 TYR A N 1
ATOM 816 C CA . TYR A 1 104 ? 9.889 11.820 -4.165 1.00 66.12 104 TYR A CA 1
ATOM 817 C C . TYR A 1 104 ? 9.955 11.951 -5.691 1.00 66.12 104 TYR A C 1
ATOM 819 O O . TYR A 1 104 ? 10.662 11.191 -6.341 1.00 66.12 104 TYR A O 1
ATOM 827 N N . GLY A 1 105 ? 9.232 12.922 -6.248 1.00 70.25 105 GLY A N 1
ATOM 828 C CA . GLY A 1 105 ? 8.981 13.082 -7.677 1.00 70.25 105 GLY A CA 1
ATOM 829 C C . GLY A 1 105 ? 7.496 13.352 -7.924 1.00 70.25 105 GLY A C 1
ATOM 830 O O . GLY A 1 105 ? 6.686 13.271 -6.998 1.00 70.25 105 GLY A O 1
ATOM 831 N N . ASN A 1 106 ? 7.145 13.698 -9.160 1.00 78.12 106 ASN A N 1
ATOM 832 C CA . ASN A 1 106 ? 5.770 13.979 -9.589 1.00 78.12 106 ASN A CA 1
ATOM 833 C C . ASN A 1 106 ? 5.167 12.859 -10.458 1.00 78.12 106 ASN A C 1
ATOM 835 O O . ASN A 1 106 ? 4.163 13.054 -11.136 1.00 78.12 106 ASN A O 1
ATOM 839 N N . ASP A 1 107 ? 5.805 11.692 -10.469 1.00 84.31 107 ASP A N 1
ATOM 840 C CA . ASP A 1 107 ? 5.363 10.520 -11.215 1.00 84.31 107 ASP A CA 1
ATOM 841 C C . ASP A 1 107 ? 4.749 9.451 -10.295 1.00 84.31 107 ASP A C 1
ATOM 843 O O . ASP A 1 107 ? 4.970 9.439 -9.081 1.00 84.31 107 ASP A O 1
ATOM 847 N N . VAL A 1 108 ? 4.005 8.522 -10.899 1.00 89.12 108 VAL A N 1
ATOM 848 C CA . VAL A 1 108 ? 3.279 7.454 -10.195 1.00 89.12 108 VAL A CA 1
ATOM 849 C C . VAL A 1 108 ? 4.207 6.564 -9.362 1.00 89.12 108 VAL A C 1
ATOM 851 O O . VAL A 1 108 ? 3.885 6.262 -8.217 1.00 89.12 108 VAL A O 1
ATOM 854 N N . ASP A 1 109 ? 5.385 6.196 -9.874 1.00 89.75 109 ASP A N 1
ATOM 855 C CA . ASP A 1 109 ? 6.286 5.290 -9.148 1.00 89.75 109 ASP A CA 1
ATOM 856 C C . ASP A 1 109 ? 6.852 5.962 -7.883 1.00 89.75 109 ASP A C 1
ATOM 858 O O . ASP A 1 109 ? 7.021 5.330 -6.839 1.00 89.75 109 ASP A O 1
ATOM 862 N N . SER A 1 110 ? 7.125 7.265 -7.961 1.00 89.06 110 SER A N 1
ATOM 863 C CA . SER A 1 110 ? 7.580 8.071 -6.826 1.00 89.06 110 SER A CA 1
ATOM 864 C C . SER A 1 110 ? 6.499 8.195 -5.746 1.00 89.06 110 SER A C 1
ATOM 866 O O . SER A 1 110 ? 6.795 8.122 -4.551 1.00 89.06 110 SER A O 1
ATOM 868 N N . VAL A 1 111 ? 5.233 8.320 -6.153 1.00 89.25 111 VAL A N 1
ATOM 869 C CA . VAL A 1 111 ? 4.067 8.340 -5.254 1.00 89.25 111 VAL A CA 1
ATOM 870 C C . VAL A 1 111 ? 3.839 6.978 -4.590 1.00 89.25 111 VAL A C 1
ATOM 872 O O . VAL A 1 111 ? 3.522 6.918 -3.396 1.00 89.25 111 VAL A O 1
ATOM 875 N N . ASP A 1 112 ? 4.075 5.882 -5.308 1.00 91.31 112 ASP A N 1
ATOM 876 C CA . ASP A 1 112 ? 4.000 4.532 -4.744 1.00 91.31 112 ASP A CA 1
ATOM 877 C C . ASP A 1 112 ? 5.045 4.328 -3.642 1.00 91.31 112 ASP A C 1
ATOM 879 O O . ASP A 1 112 ? 4.728 3.826 -2.557 1.00 91.31 112 ASP A O 1
ATOM 883 N N . VAL A 1 113 ? 6.288 4.764 -3.878 1.00 91.75 113 VAL A N 1
ATOM 884 C CA . VAL A 1 113 ? 7.341 4.728 -2.853 1.00 91.75 113 VAL A CA 1
ATOM 885 C C . VAL A 1 113 ? 6.955 5.589 -1.651 1.00 91.75 113 VAL A C 1
ATOM 887 O O . VAL A 1 113 ? 7.044 5.118 -0.515 1.00 91.75 113 VAL A O 1
ATOM 890 N N . ALA A 1 114 ? 6.456 6.805 -1.887 1.00 90.81 114 ALA A N 1
ATOM 891 C CA . ALA A 1 114 ? 5.990 7.708 -0.835 1.00 90.81 114 ALA A CA 1
ATOM 892 C C . ALA A 1 114 ? 4.956 7.058 0.083 1.00 90.81 114 ALA A C 1
ATOM 894 O O . ALA A 1 114 ? 5.033 7.144 1.312 1.00 90.81 114 ALA A O 1
ATOM 895 N N . THR A 1 115 ? 3.995 6.376 -0.534 1.00 92.88 115 THR A N 1
ATOM 896 C CA . THR A 1 115 ? 2.906 5.693 0.156 1.00 92.88 115 THR A CA 1
ATOM 897 C C . THR A 1 115 ? 3.447 4.545 1.003 1.00 92.88 115 THR A C 1
ATOM 899 O O . THR A 1 115 ? 3.086 4.425 2.176 1.00 92.88 115 THR A O 1
ATOM 902 N N . ARG A 1 116 ? 4.385 3.746 0.471 1.00 92.88 116 ARG A N 1
ATOM 903 C CA . ARG A 1 116 ? 5.063 2.689 1.243 1.00 92.88 116 ARG A CA 1
ATOM 904 C C . ARG A 1 116 ? 5.809 3.265 2.447 1.00 92.88 116 ARG A C 1
ATOM 906 O O . ARG A 1 116 ? 5.657 2.740 3.549 1.00 92.88 116 ARG A O 1
ATOM 913 N N . VAL A 1 117 ? 6.556 4.358 2.268 1.00 92.56 117 VAL A N 1
ATOM 914 C CA . VAL A 1 117 ? 7.272 5.026 3.368 1.00 92.56 117 VAL A CA 1
ATOM 915 C C . VAL A 1 117 ? 6.304 5.490 4.454 1.00 92.56 117 VAL A C 1
ATOM 917 O O . VAL A 1 117 ? 6.520 5.202 5.632 1.00 92.56 117 VAL A O 1
ATOM 920 N N . ALA A 1 118 ? 5.218 6.163 4.070 1.00 92.88 118 ALA A N 1
ATOM 921 C CA . ALA A 1 118 ? 4.215 6.661 5.005 1.00 92.88 118 ALA A CA 1
ATOM 922 C C . ALA A 1 118 ? 3.599 5.532 5.848 1.00 92.88 118 ALA A C 1
ATOM 924 O O . ALA A 1 118 ? 3.490 5.664 7.068 1.00 92.88 118 ALA A O 1
ATOM 925 N N . MET A 1 119 ? 3.259 4.407 5.213 1.00 93.56 119 MET A N 1
ATOM 926 C CA . MET A 1 119 ? 2.675 3.248 5.892 1.00 93.56 119 MET A CA 1
ATOM 927 C C . MET A 1 119 ? 3.663 2.572 6.848 1.00 93.56 119 MET A C 1
ATOM 929 O O . MET A 1 119 ? 3.307 2.281 7.989 1.00 93.56 119 MET A O 1
ATOM 933 N N . VAL A 1 120 ? 4.913 2.357 6.428 1.00 91.38 120 VAL A N 1
ATOM 934 C CA . VAL A 1 120 ? 5.932 1.743 7.298 1.00 91.38 120 VAL A CA 1
ATOM 935 C C . VAL A 1 120 ? 6.238 2.643 8.497 1.00 91.38 120 VAL A C 1
ATOM 937 O O . VAL A 1 120 ? 6.298 2.154 9.624 1.00 91.38 120 VAL A O 1
ATOM 940 N N . ARG A 1 121 ? 6.358 3.963 8.295 1.00 89.44 121 ARG A N 1
ATOM 941 C CA . ARG A 1 121 ? 6.535 4.921 9.400 1.00 89.44 121 ARG A CA 1
ATOM 942 C C . ARG A 1 121 ? 5.352 4.904 10.368 1.00 89.44 121 ARG A C 1
ATOM 944 O O . ARG A 1 121 ? 5.571 4.934 11.576 1.00 89.44 121 ARG A O 1
ATOM 951 N N . PHE A 1 122 ? 4.124 4.811 9.857 1.00 91.25 122 PHE A N 1
ATOM 952 C CA . PHE A 1 122 ? 2.930 4.688 10.690 1.00 91.25 122 PHE A CA 1
ATOM 953 C C . PHE A 1 122 ? 2.971 3.418 11.551 1.00 91.25 122 PHE A C 1
ATOM 955 O O . PHE A 1 122 ? 2.835 3.513 12.767 1.00 91.25 122 PHE A O 1
ATOM 962 N N . PHE A 1 123 ? 3.244 2.243 10.979 1.00 88.44 123 PHE A N 1
ATOM 963 C CA . PHE A 1 123 ? 3.293 0.997 11.759 1.00 88.44 123 PHE A CA 1
ATOM 964 C C . PHE A 1 123 ? 4.473 0.912 12.740 1.00 88.44 123 PHE A C 1
ATOM 966 O O . PHE A 1 123 ? 4.342 0.281 13.787 1.00 88.44 123 PHE A O 1
ATOM 973 N N . ASN A 1 124 ? 5.596 1.576 12.447 1.00 84.88 124 ASN A N 1
ATOM 974 C CA . ASN A 1 124 ? 6.755 1.643 13.346 1.00 84.88 124 ASN A CA 1
ATOM 975 C C . ASN A 1 124 ? 6.599 2.676 14.477 1.00 84.88 124 ASN A C 1
ATOM 977 O O . ASN A 1 124 ? 7.459 2.764 15.355 1.00 84.88 124 ASN A O 1
ATOM 981 N N . SER A 1 125 ? 5.535 3.478 14.465 1.00 85.44 125 SER A N 1
ATOM 982 C CA . SER A 1 125 ? 5.298 4.491 15.490 1.00 85.44 125 SER A CA 1
ATOM 983 C C . SER A 1 125 ? 4.944 3.880 16.853 1.00 85.44 125 SER A C 1
ATOM 985 O O . SER A 1 125 ? 4.404 2.773 16.970 1.00 85.44 125 SER A O 1
ATOM 987 N N . ALA A 1 126 ? 5.232 4.631 1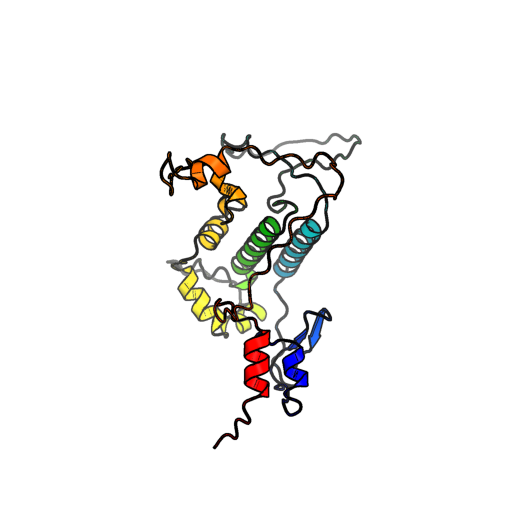7.917 1.00 78.56 126 ALA A N 1
ATOM 988 C CA . ALA A 1 126 ? 5.073 4.149 19.283 1.00 78.56 126 ALA A CA 1
ATOM 989 C C . ALA A 1 126 ? 3.609 3.860 19.651 1.00 78.56 126 ALA A C 1
ATOM 991 O O . ALA A 1 126 ? 3.363 2.912 20.383 1.00 78.56 126 ALA A O 1
ATOM 992 N N . ASN A 1 127 ? 2.627 4.612 19.149 1.00 81.25 127 ASN A N 1
ATOM 993 C CA . ASN A 1 127 ? 1.233 4.442 19.582 1.00 81.25 127 ASN A CA 1
ATOM 994 C C . ASN A 1 127 ? 0.405 3.482 18.712 1.00 81.25 127 ASN A C 1
ATOM 996 O O . ASN A 1 127 ? -0.740 3.186 19.062 1.00 81.25 127 ASN A O 1
ATOM 1000 N N . VAL A 1 128 ? 0.972 2.974 17.611 1.00 86.38 128 VAL A N 1
ATOM 1001 C CA . VAL A 1 128 ? 0.290 2.047 16.690 1.00 86.38 128 VAL A CA 1
ATOM 1002 C C . VAL A 1 128 ? 0.490 0.597 17.126 1.00 86.38 128 VAL A C 1
ATOM 1004 O O . VAL A 1 128 ? -0.490 -0.096 17.384 1.00 86.38 128 VAL A O 1
ATOM 1007 N N . LEU A 1 129 ? 1.743 0.162 17.295 1.00 79.31 129 LEU A N 1
ATOM 1008 C CA . LEU A 1 129 ? 2.087 -1.187 17.774 1.00 79.31 129 LEU A CA 1
ATOM 1009 C C . LEU A 1 129 ? 2.988 -1.169 19.023 1.00 79.31 129 LEU A C 1
ATOM 1011 O O . LEU A 1 129 ? 3.708 -2.127 19.285 1.00 79.31 129 LEU A O 1
ATOM 1015 N N . GLN A 1 130 ? 2.991 -0.082 19.802 1.00 72.81 130 GLN A N 1
ATOM 1016 C CA . GLN A 1 130 ? 3.692 -0.004 21.098 1.00 72.81 130 GLN A CA 1
ATOM 1017 C C . GLN A 1 130 ? 5.198 -0.280 21.053 1.00 72.81 130 GLN A C 1
ATOM 1019 O O . GLN A 1 130 ? 5.780 -0.745 22.032 1.00 72.81 130 GLN A O 1
ATOM 1024 N N . GLY A 1 131 ? 5.848 -0.006 19.918 1.00 68.06 131 GLY A N 1
ATOM 1025 C CA . GLY A 1 131 ? 7.263 -0.324 19.751 1.00 68.06 131 GLY A CA 1
ATOM 1026 C C . GLY A 1 131 ? 7.545 -1.808 19.989 1.00 68.06 131 GLY A C 1
ATOM 1027 O O . GLY A 1 131 ? 8.570 -2.142 20.575 1.00 68.06 131 GLY A O 1
ATOM 1028 N N . PHE A 1 132 ? 6.640 -2.699 19.568 1.00 70.50 132 PHE A N 1
ATOM 1029 C CA . PHE A 1 132 ? 6.755 -4.149 19.746 1.00 70.50 132 PHE A CA 1
ATOM 1030 C C . PHE A 1 132 ? 8.099 -4.731 19.268 1.00 70.50 132 PHE A C 1
ATOM 1032 O O . PHE A 1 132 ? 8.578 -5.700 19.848 1.00 70.50 132 PHE A O 1
ATOM 1039 N N . GLN A 1 133 ? 8.770 -4.078 18.316 1.00 61.97 133 GLN A N 1
ATOM 1040 C CA . GLN A 1 133 ? 10.137 -4.393 17.876 1.00 61.97 133 GLN A CA 1
ATOM 1041 C C . GLN A 1 133 ? 11.212 -4.254 18.967 1.00 61.97 133 GLN A C 1
ATOM 1043 O O . GLN A 1 133 ? 12.278 -4.851 18.879 1.00 61.97 133 GLN A O 1
ATOM 1048 N N . MET A 1 134 ? 10.950 -3.499 20.035 1.00 62.84 134 MET A N 1
ATOM 1049 C CA . MET A 1 134 ? 11.906 -3.227 21.116 1.00 62.84 134 MET A CA 1
ATOM 1050 C C . MET A 1 134 ? 12.015 -4.370 22.144 1.00 62.84 134 MET A C 1
ATOM 1052 O O . MET A 1 134 ? 12.621 -4.183 23.205 1.00 62.84 134 MET A O 1
ATOM 1056 N N . HIS A 1 135 ? 11.455 -5.549 21.849 1.00 56.78 135 HIS A N 1
ATOM 1057 C CA . HIS A 1 135 ? 11.383 -6.704 22.749 1.00 56.78 135 HIS A CA 1
ATOM 1058 C C . HIS A 1 135 ? 12.479 -7.740 22.516 1.00 56.78 135 HIS A C 1
ATOM 1060 O O . HIS A 1 135 ? 12.221 -8.935 22.393 1.00 56.78 135 HIS A O 1
ATOM 1066 N N . THR A 1 136 ? 13.734 -7.315 22.605 1.00 49.50 136 THR A N 1
ATOM 1067 C CA . THR A 1 136 ? 14.782 -8.249 23.011 1.00 49.50 136 THR A CA 1
ATOM 1068 C C . THR A 1 136 ? 15.507 -7.687 24.225 1.00 49.50 136 THR A C 1
ATOM 1070 O O . THR A 1 136 ? 16.322 -6.774 24.117 1.00 49.50 136 THR A O 1
ATOM 1073 N N . ARG A 1 137 ? 15.246 -8.312 25.383 1.00 47.00 137 ARG A N 1
ATOM 1074 C CA . ARG A 1 137 ? 16.183 -8.442 26.515 1.00 47.00 137 ARG A CA 1
ATOM 1075 C C . ARG A 1 137 ? 16.176 -7.403 27.650 1.00 47.00 137 ARG A C 1
ATOM 1077 O O . ARG A 1 137 ? 17.129 -7.371 28.426 1.00 47.00 137 ARG A O 1
ATOM 1084 N N . THR A 1 138 ? 15.125 -6.612 27.863 1.00 46.56 138 THR A N 1
ATOM 1085 C CA . THR A 1 138 ? 14.973 -5.865 29.135 1.00 46.56 138 THR A CA 1
ATOM 1086 C C . THR A 1 138 ? 13.499 -5.695 29.487 1.00 46.56 138 THR A C 1
ATOM 1088 O O . THR A 1 138 ? 12.723 -5.287 28.629 1.00 46.56 138 THR A O 1
ATOM 1091 N N . LEU A 1 139 ? 13.111 -5.998 30.733 1.00 46.66 139 LEU A N 1
ATOM 1092 C CA . LEU A 1 139 ? 11.784 -5.679 31.274 1.00 46.66 139 LEU A CA 1
ATOM 1093 C C . LEU A 1 139 ? 11.572 -4.162 31.175 1.00 46.66 139 LEU A C 1
ATOM 1095 O O . LEU A 1 139 ? 12.068 -3.405 32.008 1.00 46.66 139 LEU A O 1
ATOM 1099 N N . ARG A 1 140 ? 10.887 -3.709 30.126 1.00 56.03 140 ARG A N 1
ATOM 1100 C CA . ARG A 1 140 ? 10.486 -2.313 29.964 1.00 56.03 140 ARG A CA 1
ATOM 1101 C C . ARG A 1 140 ? 9.020 -2.184 30.338 1.00 56.03 140 ARG A C 1
ATOM 1103 O O . ARG A 1 140 ? 8.194 -3.004 29.949 1.00 56.03 140 ARG A O 1
ATOM 1110 N N . LEU A 1 141 ? 8.711 -1.144 31.105 1.00 56.03 141 LEU A N 1
ATOM 1111 C CA . LEU A 1 141 ? 7.339 -0.703 31.304 1.00 56.03 141 LEU A CA 1
ATOM 1112 C C . LEU A 1 141 ? 6.871 -0.096 29.983 1.00 56.03 141 LEU A C 1
ATOM 1114 O O . LEU A 1 141 ? 7.293 1.002 29.622 1.00 56.03 141 LEU A O 1
ATOM 1118 N N . PHE A 1 142 ? 6.043 -0.829 29.247 1.00 61.66 142 PHE A N 1
ATOM 1119 C CA . PHE A 1 142 ? 5.371 -0.273 28.082 1.00 61.66 142 PHE A CA 1
ATOM 1120 C C . PHE A 1 142 ? 4.213 0.618 28.544 1.00 61.66 142 PHE A C 1
ATOM 1122 O O . PHE A 1 142 ? 3.563 0.310 29.552 1.00 61.66 142 PHE A O 1
ATOM 1129 N N . PRO A 1 143 ? 3.944 1.732 27.841 1.00 66.12 143 PRO A N 1
ATOM 1130 C CA . PRO A 1 143 ? 2.719 2.494 28.041 1.00 66.12 143 PRO A CA 1
ATOM 1131 C C . PRO A 1 143 ? 1.499 1.571 27.955 1.00 66.12 143 PRO A C 1
ATOM 1133 O O . PRO A 1 143 ? 1.523 0.571 27.234 1.00 66.12 143 PRO A O 1
ATOM 1136 N N . ARG A 1 144 ? 0.413 1.901 28.662 1.00 71.75 144 ARG A N 1
ATOM 1137 C CA . ARG A 1 144 ? -0.828 1.123 28.540 1.00 71.75 144 ARG A CA 1
ATOM 1138 C C . ARG A 1 144 ? -1.272 1.077 27.067 1.00 71.75 144 ARG A C 1
ATOM 1140 O O . ARG A 1 144 ? -1.228 2.128 26.423 1.00 71.75 144 ARG A O 1
ATOM 1147 N N . PRO A 1 145 ? -1.688 -0.094 26.547 1.00 75.88 145 PRO A N 1
ATOM 1148 C CA . PRO A 1 145 ? -2.247 -0.214 25.204 1.00 75.88 145 PRO A CA 1
ATOM 1149 C C . PRO A 1 145 ? -3.331 0.826 24.957 1.00 75.88 145 PRO A C 1
ATOM 1151 O O . PRO A 1 145 ? -4.204 1.040 25.800 1.00 75.88 145 PRO A O 1
ATOM 1154 N N . THR A 1 146 ? -3.268 1.489 23.802 1.00 83.88 146 THR A N 1
ATOM 1155 C CA . THR A 1 146 ? -4.391 2.299 23.328 1.00 83.88 146 THR A CA 1
ATOM 1156 C C . THR A 1 146 ? -5.546 1.358 22.957 1.00 83.88 146 THR A C 1
ATOM 1158 O O . THR A 1 146 ? -5.284 0.217 22.567 1.00 83.88 146 THR A O 1
ATOM 1161 N N . PRO A 1 147 ? -6.818 1.797 23.008 1.00 86.56 147 PRO A N 1
ATOM 1162 C CA . PRO A 1 147 ? -7.941 0.973 22.542 1.00 86.56 147 PRO A CA 1
ATOM 1163 C C . PRO A 1 147 ? -7.757 0.486 21.098 1.00 86.56 147 PRO A C 1
ATOM 1165 O O . PRO A 1 147 ? -8.160 -0.619 20.742 1.00 86.56 147 PRO A O 1
ATOM 1168 N N . PHE A 1 148 ? -7.096 1.306 20.275 1.00 89.00 148 PHE A N 1
ATOM 1169 C CA . PHE A 1 148 ? -6.671 0.940 18.932 1.00 89.00 148 PHE A CA 1
ATOM 1170 C C . PHE A 1 148 ? -5.677 -0.221 18.936 1.00 89.00 148 PHE A C 1
ATOM 1172 O O . PHE A 1 148 ? -5.945 -1.234 18.298 1.00 89.00 148 PHE A O 1
ATOM 1179 N N . ALA A 1 149 ? -4.564 -0.098 19.666 1.00 86.12 149 ALA A N 1
ATOM 1180 C CA . ALA A 1 149 ? -3.533 -1.129 19.727 1.00 86.12 149 ALA A CA 1
ATOM 1181 C C . ALA A 1 149 ? -4.077 -2.441 20.311 1.00 86.12 149 ALA A C 1
ATOM 1183 O O . ALA A 1 149 ? -3.766 -3.511 19.797 1.00 86.12 149 ALA A O 1
ATOM 1184 N N . GLU A 1 150 ? -4.933 -2.366 21.336 1.00 85.69 150 GLU A N 1
ATOM 1185 C CA . GLU A 1 150 ? -5.563 -3.543 21.938 1.00 85.69 150 GLU A CA 1
ATOM 1186 C C . GLU A 1 150 ? -6.430 -4.299 20.927 1.00 85.69 150 GLU A C 1
ATOM 1188 O O . GLU A 1 150 ? -6.343 -5.521 20.821 1.00 85.69 150 GLU A O 1
ATOM 1193 N N . LYS A 1 151 ? -7.256 -3.581 20.164 1.00 88.44 151 LYS A N 1
ATOM 1194 C CA . LYS A 1 151 ? -8.122 -4.196 19.160 1.00 88.44 151 LYS A CA 1
ATOM 1195 C C . LYS A 1 151 ? -7.339 -4.688 17.944 1.00 88.44 151 LYS A C 1
ATOM 1197 O O . LYS A 1 151 ? -7.586 -5.793 17.473 1.00 88.44 151 LYS A O 1
ATOM 1202 N N . LEU A 1 152 ? -6.369 -3.905 17.474 1.00 87.06 152 LEU A N 1
ATOM 1203 C CA . LEU A 1 152 ? -5.489 -4.273 16.368 1.00 87.06 152 LEU A CA 1
ATOM 1204 C C . LEU A 1 152 ? -4.723 -5.569 16.690 1.00 87.06 152 LEU A C 1
ATOM 1206 O O . LEU A 1 152 ? -4.724 -6.490 15.875 1.00 87.06 152 LEU A O 1
ATOM 1210 N N . ALA A 1 153 ? -4.168 -5.692 17.899 1.00 85.31 153 ALA A N 1
ATOM 1211 C CA . ALA A 1 153 ? -3.422 -6.872 18.347 1.00 85.31 153 ALA A CA 1
ATOM 1212 C C . ALA A 1 153 ? -4.248 -8.171 18.407 1.00 85.31 153 ALA A C 1
ATOM 1214 O O . ALA A 1 153 ? -3.670 -9.252 18.408 1.00 85.31 153 ALA A O 1
ATOM 1215 N N . ARG A 1 154 ? -5.586 -8.090 18.437 1.00 86.19 154 ARG A N 1
ATOM 1216 C CA . ARG A 1 154 ? -6.477 -9.266 18.398 1.00 86.19 154 ARG A CA 1
ATOM 1217 C C . ARG A 1 154 ? -6.735 -9.781 16.980 1.00 86.19 154 ARG A C 1
ATOM 1219 O O . ARG A 1 154 ? -7.432 -10.778 16.814 1.00 86.19 154 ARG A O 1
ATOM 1226 N N . THR A 1 155 ? -6.220 -9.102 15.957 1.00 86.06 155 THR A N 1
ATOM 1227 C CA . THR A 1 155 ? -6.383 -9.518 14.562 1.00 86.06 155 THR A CA 1
ATOM 1228 C C . THR A 1 155 ? -5.274 -10.481 14.144 1.00 86.06 155 THR A C 1
ATOM 1230 O O . THR A 1 155 ? -4.103 -10.272 14.461 1.00 86.06 155 THR A O 1
ATOM 1233 N N . GLN A 1 156 ? -5.622 -11.492 13.345 1.00 86.69 156 GLN A N 1
ATOM 1234 C CA . GLN A 1 156 ? -4.652 -12.436 12.772 1.00 86.69 156 GLN A CA 1
ATOM 1235 C C . GLN A 1 156 ? -3.577 -11.733 11.920 1.00 86.69 156 GLN A C 1
ATOM 1237 O O . GLN A 1 156 ? -2.443 -12.195 11.816 1.00 86.69 156 GLN A O 1
ATOM 1242 N N . ALA A 1 157 ? -3.914 -10.581 11.331 1.00 85.38 157 ALA A N 1
ATOM 1243 C CA . ALA A 1 157 ? -2.983 -9.789 10.536 1.00 85.38 157 ALA A CA 1
ATOM 1244 C C . ALA A 1 157 ? -1.766 -9.317 11.351 1.00 85.38 157 ALA A C 1
ATOM 1246 O O . ALA A 1 157 ? -0.655 -9.289 10.825 1.00 85.38 157 ALA A O 1
ATOM 1247 N N . VAL A 1 158 ? -1.959 -8.966 12.627 1.00 85.88 158 VAL A N 1
ATOM 1248 C CA . VAL A 1 158 ? -0.865 -8.490 13.487 1.00 85.88 158 VAL A CA 1
ATOM 1249 C C . VAL A 1 158 ? 0.039 -9.622 13.937 1.00 85.88 158 VAL A C 1
ATOM 1251 O O . VAL A 1 158 ? 1.244 -9.411 14.014 1.00 85.88 158 VAL A O 1
ATOM 1254 N N . GLU A 1 159 ? -0.510 -10.807 14.195 1.00 82.75 159 GLU A N 1
ATOM 1255 C CA . GLU A 1 159 ? 0.284 -11.996 14.518 1.00 82.75 159 GLU A CA 1
ATOM 1256 C C . GLU A 1 159 ? 1.256 -12.314 13.376 1.00 82.75 159 GLU A C 1
ATOM 1258 O O . GLU A 1 159 ? 2.470 -12.324 13.576 1.00 82.75 159 GLU A O 1
ATOM 1263 N N . TYR A 1 160 ? 0.734 -12.421 12.149 1.00 86.56 160 TYR A N 1
ATOM 1264 C CA . TYR A 1 160 ? 1.556 -12.657 10.961 1.00 86.56 160 TYR A CA 1
ATOM 1265 C C . TYR A 1 160 ? 2.575 -11.535 10.720 1.00 86.56 160 TYR A C 1
ATOM 1267 O O . TYR A 1 160 ? 3.749 -11.792 10.449 1.00 86.56 160 TYR A O 1
ATOM 1275 N N . PHE A 1 161 ? 2.147 -10.273 10.834 1.00 86.19 161 PHE A N 1
ATOM 1276 C CA . PHE A 1 161 ? 3.053 -9.135 10.683 1.00 86.19 161 PHE A CA 1
ATOM 1277 C C . PHE A 1 161 ? 4.165 -9.153 11.738 1.00 86.19 161 PHE A C 1
ATOM 1279 O O . PHE A 1 161 ? 5.311 -8.840 11.419 1.00 86.19 161 PHE A O 1
ATOM 1286 N N . GLY A 1 162 ? 3.831 -9.547 12.969 1.00 83.69 162 GLY A N 1
ATOM 1287 C CA . GLY A 1 162 ? 4.737 -9.631 14.103 1.00 83.69 162 GLY A CA 1
ATOM 1288 C C . GLY A 1 162 ? 5.851 -10.653 13.929 1.00 83.69 162 GLY A C 1
ATOM 1289 O O . GLY A 1 162 ? 6.995 -10.364 14.268 1.00 83.69 162 GLY A O 1
ATOM 1290 N N . GLU A 1 163 ? 5.543 -11.807 13.347 1.00 84.44 163 GLU A N 1
ATOM 1291 C CA . GLU A 1 163 ? 6.550 -12.804 12.980 1.00 84.44 163 GLU A CA 1
ATOM 1292 C C . GLU A 1 163 ? 7.387 -12.343 11.784 1.00 84.44 163 GLU A C 1
ATOM 1294 O O . GLU A 1 163 ? 8.616 -12.426 11.803 1.00 84.44 163 GLU A O 1
ATOM 1299 N N . TRP A 1 164 ? 6.730 -11.811 10.749 1.00 89.56 164 TRP A N 1
ATOM 1300 C CA . TRP A 1 164 ? 7.391 -11.415 9.509 1.00 89.56 164 TRP A CA 1
ATOM 1301 C C . TRP A 1 164 ? 8.421 -10.300 9.714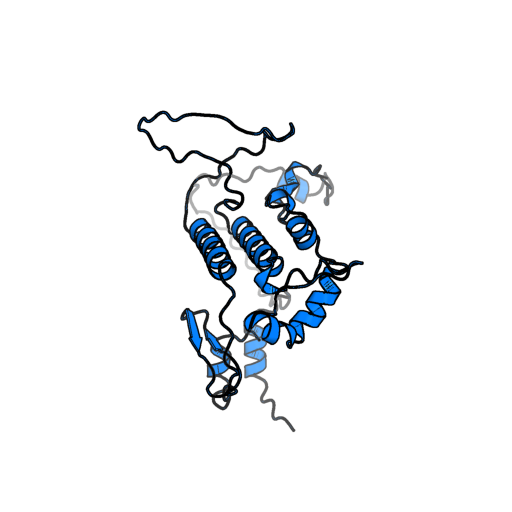 1.00 89.56 164 TRP A C 1
ATOM 1303 O O . TRP A 1 164 ? 9.504 -10.344 9.136 1.00 89.56 164 TRP A O 1
ATOM 1313 N N . ILE A 1 165 ? 8.129 -9.313 10.558 1.00 86.69 165 ILE A N 1
ATOM 1314 C CA . ILE A 1 165 ? 9.033 -8.182 10.808 1.00 86.69 165 ILE A CA 1
ATOM 1315 C C . ILE A 1 165 ? 10.306 -8.571 11.582 1.00 86.69 165 ILE A C 1
ATOM 1317 O O . ILE A 1 165 ? 11.285 -7.832 11.530 1.00 86.69 165 ILE A O 1
ATOM 1321 N N . LEU A 1 166 ? 10.335 -9.727 12.260 1.00 83.44 166 LEU A N 1
ATOM 1322 C CA . LEU A 1 166 ? 11.559 -10.239 12.895 1.00 83.44 166 LEU A CA 1
ATOM 1323 C C . LEU A 1 166 ? 12.600 -10.673 11.856 1.00 83.44 166 LEU A C 1
ATOM 1325 O O . LEU A 1 166 ? 13.800 -10.617 12.121 1.00 83.44 166 LEU A O 1
ATOM 1329 N N . ASN A 1 167 ? 12.147 -11.109 10.678 1.00 86.75 167 ASN A N 1
ATOM 1330 C CA . ASN A 1 167 ? 13.002 -11.469 9.553 1.00 86.75 167 ASN A CA 1
ATOM 1331 C C . ASN A 1 167 ? 12.315 -11.115 8.221 1.00 86.75 167 ASN A C 1
ATOM 1333 O O . ASN A 1 167 ? 11.844 -12.004 7.501 1.00 86.75 167 ASN A O 1
ATOM 1337 N N . PRO A 1 168 ? 12.218 -9.815 7.888 1.00 90.62 168 PRO A N 1
ATOM 1338 C CA . PRO A 1 168 ? 11.436 -9.368 6.749 1.00 90.62 168 PRO A CA 1
ATOM 1339 C C . PRO A 1 168 ? 12.123 -9.789 5.453 1.00 90.62 168 PRO A C 1
ATOM 1341 O O . PRO A 1 168 ? 13.290 -9.487 5.231 1.00 90.62 168 PRO A O 1
ATOM 1344 N N . SER A 1 169 ? 11.391 -10.428 4.546 1.00 92.94 169 SER A N 1
ATOM 1345 C CA . SER A 1 169 ? 11.912 -10.827 3.229 1.00 92.94 169 SER A CA 1
ATOM 1346 C C . SER A 1 169 ? 11.904 -9.696 2.191 1.00 92.94 169 SER A C 1
ATOM 1348 O O . SER A 1 169 ? 12.479 -9.831 1.113 1.00 92.94 169 SER A O 1
ATOM 1350 N N . ASN A 1 170 ? 11.249 -8.571 2.490 1.00 93.06 170 ASN A N 1
ATOM 1351 C CA . ASN A 1 170 ? 11.092 -7.455 1.561 1.00 93.06 170 ASN A CA 1
ATOM 1352 C C . ASN A 1 170 ? 12.193 -6.399 1.767 1.00 93.06 170 ASN A C 1
ATOM 1354 O O . ASN A 1 170 ? 12.223 -5.711 2.787 1.00 93.06 170 ASN A O 1
ATOM 1358 N N . TYR A 1 171 ? 13.062 -6.226 0.768 1.00 91.62 171 TYR A N 1
ATOM 1359 C CA . TYR A 1 171 ? 14.158 -5.252 0.821 1.00 91.62 171 TYR A CA 1
ATOM 1360 C C . TYR A 1 171 ? 13.693 -3.794 0.878 1.00 91.62 171 TYR A C 1
ATOM 1362 O O . TYR A 1 171 ? 14.323 -2.991 1.562 1.00 91.62 171 TYR A O 1
ATOM 1370 N N . ALA A 1 172 ? 12.593 -3.435 0.208 1.00 92.31 172 ALA A N 1
ATOM 1371 C CA . ALA A 1 172 ? 12.046 -2.082 0.301 1.00 92.31 172 ALA A CA 1
ATOM 1372 C C . ALA A 1 172 ? 11.607 -1.785 1.742 1.00 92.31 172 ALA A C 1
ATOM 1374 O O . ALA A 1 172 ? 11.963 -0.747 2.292 1.00 92.31 172 ALA A O 1
ATOM 1375 N N . PHE A 1 173 ? 10.926 -2.732 2.394 1.00 92.75 173 PHE A N 1
ATOM 1376 C CA . PHE A 1 173 ? 10.589 -2.620 3.811 1.00 92.75 173 PHE A CA 1
ATOM 1377 C C . PHE A 1 173 ? 11.837 -2.489 4.686 1.00 92.75 173 PHE A C 1
ATOM 1379 O O . PHE A 1 173 ? 11.888 -1.574 5.497 1.00 92.75 173 PHE A O 1
ATOM 1386 N N . GLN A 1 174 ? 12.851 -3.347 4.511 1.00 92.00 174 GLN A N 1
ATOM 1387 C CA . GLN A 1 174 ? 14.097 -3.274 5.288 1.00 92.00 174 GLN A CA 1
ATOM 1388 C C . GLN A 1 174 ? 14.774 -1.905 5.167 1.00 92.00 174 GLN A C 1
ATOM 1390 O O . GLN A 1 174 ? 15.193 -1.331 6.169 1.00 92.00 174 GLN A O 1
ATOM 1395 N N . ARG A 1 175 ? 14.860 -1.362 3.946 1.00 92.56 175 ARG A N 1
ATOM 1396 C CA . ARG A 1 175 ? 15.429 -0.034 3.683 1.00 92.56 175 ARG A CA 1
ATOM 1397 C C . ARG A 1 175 ? 14.651 1.045 4.433 1.00 92.56 175 ARG A C 1
ATOM 1399 O O . ARG A 1 175 ? 15.251 1.811 5.182 1.00 92.56 175 ARG A O 1
ATOM 1406 N N . ILE A 1 176 ? 13.323 1.053 4.309 1.00 91.94 176 ILE A N 1
ATOM 1407 C CA . ILE A 1 176 ? 12.470 2.033 4.995 1.00 91.94 176 ILE A CA 1
ATOM 1408 C C . IL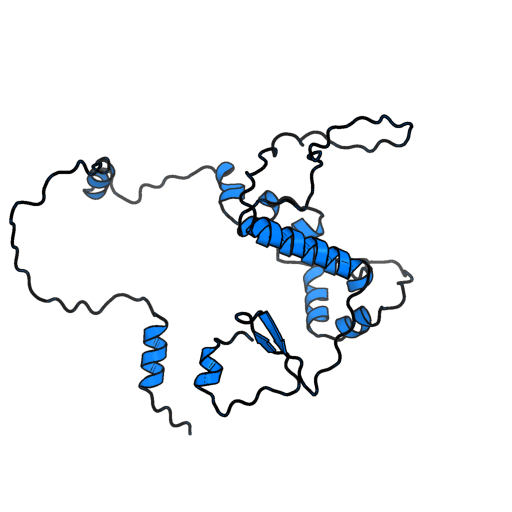E A 1 176 ? 12.553 1.880 6.520 1.00 91.94 176 ILE A C 1
ATOM 1410 O O . ILE A 1 176 ? 12.643 2.872 7.241 1.00 91.94 176 ILE A O 1
ATOM 1414 N N . HIS A 1 177 ? 12.557 0.643 7.016 1.00 87.81 177 HIS A N 1
ATOM 1415 C CA . HIS A 1 177 ? 12.696 0.324 8.434 1.00 87.81 177 HIS A CA 1
ATOM 1416 C C . HIS A 1 177 ? 14.040 0.817 8.996 1.00 87.81 177 HIS A C 1
ATOM 1418 O O . HIS A 1 177 ? 14.095 1.307 10.120 1.00 87.81 177 HIS A O 1
ATOM 1424 N N . ASN A 1 178 ? 15.096 0.797 8.179 1.00 89.00 178 ASN A N 1
ATOM 1425 C CA . ASN A 1 178 ? 16.412 1.357 8.488 1.00 89.00 178 ASN A CA 1
ATOM 1426 C C . ASN A 1 178 ? 16.544 2.847 8.113 1.00 89.00 178 ASN A C 1
ATOM 1428 O O . ASN A 1 178 ? 17.646 3.322 7.844 1.00 89.00 178 ASN A O 1
ATOM 1432 N N . ASN A 1 179 ? 15.436 3.596 8.095 1.00 88.44 179 ASN A N 1
ATOM 1433 C CA . ASN A 1 179 ? 15.384 5.040 7.826 1.00 88.44 179 ASN A CA 1
ATOM 1434 C C . ASN A 1 179 ? 15.929 5.473 6.452 1.00 88.44 179 ASN A C 1
ATOM 1436 O O . ASN A 1 179 ? 16.322 6.625 6.270 1.00 88.44 179 ASN A O 1
ATOM 1440 N N . THR A 1 180 ? 15.941 4.575 5.467 1.00 89.94 180 THR A N 1
ATOM 1441 C CA . THR A 1 180 ? 16.160 4.966 4.071 1.00 89.94 180 THR A CA 1
ATOM 1442 C C . THR A 1 180 ? 14.852 5.491 3.505 1.00 89.94 180 THR A C 1
ATOM 1444 O O . THR A 1 180 ? 13.844 4.788 3.537 1.00 89.94 180 THR A O 1
ATOM 1447 N N . PHE A 1 181 ? 14.876 6.708 2.965 1.00 87.81 181 PHE A N 1
ATOM 1448 C CA . PHE A 1 181 ? 13.704 7.339 2.353 1.00 87.81 181 PHE A CA 1
ATOM 1449 C C . PHE A 1 181 ? 13.891 7.638 0.863 1.00 87.81 181 PHE A C 1
ATOM 1451 O O . PHE A 1 181 ? 12.913 7.907 0.189 1.00 87.81 181 PHE A O 1
ATOM 1458 N N . ASP A 1 182 ? 15.108 7.552 0.326 1.00 84.50 182 ASP A N 1
ATOM 1459 C CA . ASP A 1 182 ? 15.382 7.845 -1.084 1.00 84.50 182 ASP A CA 1
ATOM 1460 C C . ASP A 1 182 ? 14.646 6.867 -2.035 1.00 84.50 182 ASP A C 1
ATOM 1462 O O . ASP A 1 182 ? 14.873 5.654 -1.946 1.00 84.50 182 ASP A O 1
ATOM 1466 N N . PRO A 1 183 ? 13.800 7.350 -2.970 1.00 84.44 183 PRO A N 1
ATOM 1467 C CA . PRO A 1 183 ? 13.131 6.522 -3.968 1.00 84.44 183 PRO A CA 1
ATOM 1468 C C . PRO A 1 183 ? 14.067 5.734 -4.851 1.00 84.44 183 PRO A C 1
ATOM 1470 O O . PRO A 1 183 ? 13.725 4.613 -5.213 1.00 84.44 183 PRO A O 1
ATOM 1473 N N . ALA A 1 184 ? 15.241 6.278 -5.170 1.00 84.50 184 ALA A N 1
ATOM 1474 C CA . ALA A 1 184 ? 16.203 5.557 -5.983 1.00 84.50 184 ALA A CA 1
ATOM 1475 C C . ALA A 1 184 ? 16.734 4.320 -5.249 1.00 84.50 184 ALA A C 1
ATOM 1477 O O . ALA A 1 184 ? 16.994 3.283 -5.859 1.00 84.50 184 ALA A O 1
ATOM 1478 N N . LEU A 1 185 ? 16.834 4.416 -3.920 1.00 87.50 185 LEU A N 1
ATOM 1479 C CA . LEU A 1 185 ? 17.234 3.311 -3.065 1.00 87.50 185 LEU A CA 1
ATOM 1480 C C . LEU A 1 185 ? 16.068 2.403 -2.699 1.00 87.50 185 LEU A C 1
ATOM 1482 O O . LEU A 1 185 ? 16.304 1.229 -2.485 1.00 87.50 185 LEU A O 1
ATOM 1486 N N . ILE A 1 186 ? 14.828 2.868 -2.583 1.00 90.56 186 ILE A N 1
ATOM 1487 C CA . ILE A 1 186 ? 13.694 2.009 -2.182 1.00 90.56 186 ILE A CA 1
ATOM 1488 C C . ILE A 1 186 ? 13.061 1.312 -3.381 1.00 90.56 186 ILE A C 1
ATOM 1490 O O . ILE A 1 186 ? 12.613 0.168 -3.281 1.00 90.56 186 ILE A O 1
ATOM 1494 N N . GLY A 1 187 ? 12.974 2.035 -4.484 1.00 88.75 187 GLY A N 1
ATOM 1495 C CA . GLY A 1 187 ? 12.220 1.667 -5.652 1.00 88.75 187 GLY A CA 1
ATOM 1496 C C . GLY A 1 187 ? 12.862 0.567 -6.496 1.00 88.75 187 GLY A C 1
ATOM 1497 O O . GLY A 1 187 ? 14.058 0.296 -6.418 1.00 88.75 187 GLY A O 1
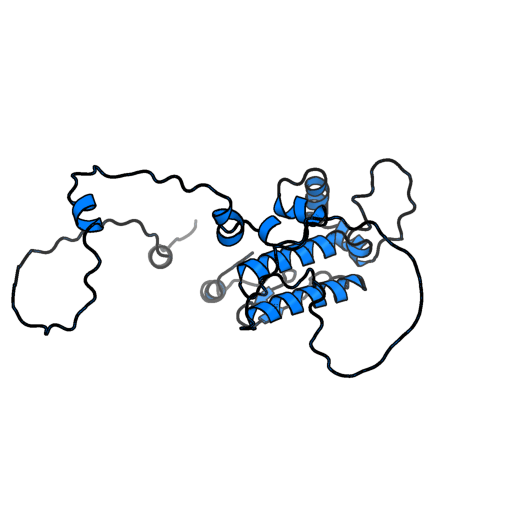ATOM 1498 N N . ASP A 1 188 ? 12.040 -0.083 -7.316 1.00 89.25 188 ASP A N 1
ATOM 1499 C CA . ASP A 1 188 ? 12.398 -1.247 -8.137 1.00 89.25 188 ASP A CA 1
ATOM 1500 C C . ASP A 1 188 ? 12.307 -0.985 -9.651 1.00 89.25 188 ASP A C 1
ATOM 1502 O O . ASP A 1 188 ? 12.580 -1.872 -10.467 1.00 89.25 188 ASP A O 1
ATOM 1506 N N . LYS A 1 189 ? 11.961 0.242 -10.054 1.00 91.00 189 LYS A N 1
ATOM 1507 C CA . LYS A 1 189 ? 11.862 0.630 -11.461 1.00 91.00 189 LYS A CA 1
ATOM 1508 C C . LYS A 1 189 ? 13.238 0.915 -12.071 1.00 91.00 189 LYS A C 1
ATOM 1510 O O . LYS A 1 189 ? 14.035 1.620 -11.449 1.00 91.00 189 LYS A O 1
ATOM 1515 N N . PRO A 1 190 ? 13.497 0.479 -13.322 1.00 89.31 190 PRO A N 1
ATOM 1516 C CA . PRO A 1 190 ? 14.777 0.691 -14.001 1.00 89.31 190 PRO A CA 1
ATOM 1517 C C . PRO A 1 190 ? 15.255 2.141 -14.009 1.00 89.31 190 PRO A C 1
ATOM 1519 O O . PRO A 1 190 ? 16.448 2.384 -13.876 1.00 89.31 190 PRO A O 1
ATOM 1522 N N . LYS A 1 191 ? 14.348 3.121 -14.089 1.00 87.81 191 LYS A N 1
ATOM 1523 C CA . LYS A 1 191 ? 14.695 4.553 -14.075 1.00 87.81 191 LYS A CA 1
ATOM 1524 C C . LYS A 1 191 ? 15.586 4.974 -12.897 1.00 87.81 191 LYS A C 1
ATOM 1526 O O . LYS A 1 191 ? 16.334 5.938 -13.016 1.00 87.81 191 LYS A O 1
ATOM 1531 N N . TRP A 1 192 ? 15.526 4.246 -11.783 1.00 86.19 192 TRP A N 1
ATOM 1532 C CA . TRP A 1 192 ? 16.265 4.556 -10.566 1.00 86.19 192 TRP A CA 1
ATOM 1533 C C . TRP A 1 192 ? 17.665 3.940 -10.493 1.00 86.19 192 TRP A C 1
ATOM 1535 O O . TRP A 1 192 ? 18.506 4.479 -9.785 1.00 86.19 192 TRP A O 1
ATOM 1545 N N . TYR A 1 193 ? 17.948 2.862 -11.228 1.00 84.75 193 TYR A N 1
ATOM 1546 C CA . TYR A 1 193 ? 19.235 2.151 -11.135 1.00 84.75 193 TYR A CA 1
ATOM 1547 C C . TYR A 1 193 ? 19.877 1.816 -12.485 1.00 84.75 193 TYR A C 1
ATOM 1549 O O . TYR A 1 193 ? 21.053 1.472 -12.523 1.00 84.75 193 TYR A O 1
ATOM 1557 N N . ALA A 1 194 ? 19.159 1.926 -13.607 1.00 87.38 194 ALA A N 1
ATOM 1558 C CA . ALA A 1 194 ? 19.660 1.527 -14.924 1.00 87.38 194 ALA A CA 1
ATOM 1559 C C . ALA A 1 194 ? 20.918 2.303 -15.336 1.00 87.38 194 ALA A C 1
ATOM 1561 O O . ALA A 1 194 ? 21.794 1.736 -15.975 1.00 87.38 194 ALA A O 1
ATOM 1562 N N . HIS A 1 195 ? 21.043 3.565 -14.914 1.00 87.31 195 HIS A N 1
ATOM 1563 C CA . HIS A 1 195 ? 22.228 4.392 -15.162 1.00 87.31 195 HIS A CA 1
ATOM 1564 C C . HIS A 1 195 ? 23.496 3.882 -14.449 1.00 87.31 195 HIS A C 1
ATOM 1566 O O . HIS A 1 195 ? 24.599 4.271 -14.817 1.00 87.31 195 HIS A O 1
ATOM 1572 N N . GLN A 1 196 ? 23.346 3.021 -13.438 1.00 86.69 196 GLN A N 1
ATOM 1573 C CA . GLN A 1 196 ? 24.445 2.400 -12.690 1.00 86.69 196 GLN A CA 1
ATOM 1574 C C . GLN A 1 196 ? 24.816 1.022 -13.253 1.00 86.69 196 GLN A C 1
ATOM 1576 O O . GLN A 1 196 ? 25.831 0.446 -12.866 1.00 86.69 196 GLN A O 1
ATOM 1581 N N . LEU A 1 197 ? 23.986 0.473 -14.145 1.00 88.12 197 LEU A N 1
ATOM 1582 C CA . LEU A 1 197 ? 24.203 -0.831 -14.751 1.00 88.12 197 LEU A CA 1
ATOM 1583 C C . LEU A 1 197 ? 24.970 -0.682 -16.062 1.00 88.12 197 LEU A C 1
ATOM 1585 O O . LEU A 1 197 ? 24.687 0.192 -16.878 1.00 88.12 197 LEU A O 1
ATOM 1589 N N . GLN A 1 198 ? 25.914 -1.590 -16.296 1.00 90.62 198 GLN A N 1
ATOM 1590 C CA . GLN A 1 198 ? 26.560 -1.705 -17.595 1.00 90.62 198 GLN A CA 1
ATOM 1591 C C . GLN A 1 198 ? 25.607 -2.418 -18.570 1.00 90.62 198 GLN A C 1
ATOM 1593 O O . GLN A 1 198 ? 25.258 -3.577 -18.324 1.00 90.62 198 GLN A O 1
ATOM 1598 N N . PRO A 1 199 ? 25.185 -1.779 -19.678 1.00 87.75 199 PRO A N 1
ATOM 1599 C CA . PRO A 1 199 ? 24.368 -2.449 -20.676 1.00 87.75 199 PRO A CA 1
ATOM 1600 C C . PRO A 1 199 ? 25.185 -3.547 -21.362 1.00 87.75 199 PRO A C 1
ATOM 1602 O O . PRO A 1 199 ? 26.293 -3.314 -21.852 1.00 87.75 199 PRO A O 1
ATOM 1605 N N . ILE A 1 200 ? 24.628 -4.755 -21.406 1.00 89.31 200 ILE A N 1
ATOM 1606 C CA . ILE A 1 200 ? 25.192 -5.875 -22.159 1.00 89.31 200 ILE A CA 1
ATOM 1607 C C . ILE A 1 200 ? 24.381 -6.009 -23.441 1.00 89.31 200 ILE A C 1
ATOM 1609 O O . ILE A 1 200 ? 23.223 -6.422 -23.422 1.00 89.31 200 ILE A O 1
ATOM 1613 N N . HIS A 1 201 ? 24.994 -5.653 -24.564 1.00 85.31 201 HIS A N 1
ATOM 1614 C CA . HIS A 1 201 ? 24.385 -5.821 -25.875 1.00 85.31 201 HIS A CA 1
ATOM 1615 C C . HIS A 1 201 ? 24.670 -7.232 -26.386 1.00 85.31 201 HIS A C 1
ATOM 1617 O O . HIS A 1 201 ? 25.822 -7.587 -26.632 1.00 85.31 201 HIS A O 1
ATOM 1623 N N . TYR A 1 202 ? 23.621 -8.033 -26.559 1.00 85.81 202 TYR A N 1
ATOM 1624 C CA . TYR A 1 202 ? 23.716 -9.329 -27.219 1.00 85.81 202 TYR A CA 1
ATOM 1625 C C . TYR A 1 202 ? 23.078 -9.250 -28.603 1.00 85.81 202 TYR A C 1
ATOM 1627 O O . TYR A 1 202 ? 21.933 -8.819 -28.749 1.00 85.81 202 TYR A O 1
ATOM 1635 N N . ARG A 1 203 ? 23.820 -9.668 -29.631 1.00 82.44 203 ARG A N 1
ATOM 1636 C CA . ARG A 1 203 ? 23.284 -9.769 -30.987 1.00 82.44 203 ARG A CA 1
ATOM 1637 C C . ARG A 1 203 ? 22.503 -11.079 -31.097 1.00 82.44 203 ARG A C 1
ATOM 1639 O O . ARG A 1 203 ? 23.103 -12.144 -31.148 1.00 82.44 203 ARG A O 1
ATOM 1646 N N . VAL A 1 204 ? 21.172 -10.995 -31.113 1.00 86.00 204 VAL A N 1
ATOM 1647 C CA . VAL A 1 204 ? 20.272 -12.163 -31.257 1.00 86.00 204 VAL A CA 1
ATOM 1648 C C . VAL A 1 204 ? 20.104 -12.631 -32.707 1.00 86.00 204 VAL A C 1
ATOM 1650 O O . VAL A 1 204 ? 19.414 -13.610 -32.965 1.00 86.00 204 VAL A O 1
ATOM 1653 N N . TYR A 1 205 ? 20.714 -11.923 -33.656 1.00 84.81 205 TYR A N 1
ATOM 1654 C CA . TYR A 1 205 ? 20.618 -12.183 -35.086 1.00 84.81 205 TYR A CA 1
ATOM 1655 C C . TYR A 1 205 ? 22.009 -12.232 -35.717 1.00 84.81 205 TYR A C 1
ATOM 1657 O O . TYR A 1 205 ? 22.951 -11.593 -35.237 1.00 84.81 205 TYR A O 1
ATOM 1665 N N . ASP A 1 206 ? 22.137 -12.979 -36.810 1.00 84.19 206 ASP A N 1
ATOM 1666 C CA . ASP A 1 206 ? 23.379 -13.011 -37.577 1.00 84.19 206 ASP A CA 1
ATOM 1667 C C . ASP A 1 206 ? 23.620 -11.655 -38.253 1.00 84.19 206 ASP A C 1
ATOM 1669 O O . ASP A 1 206 ? 22.694 -11.026 -38.769 1.00 84.19 206 ASP A O 1
ATOM 1673 N N . GLY A 1 207 ? 24.870 -11.197 -38.269 1.00 82.31 207 GLY A N 1
ATOM 1674 C CA . GLY A 1 207 ? 25.243 -9.909 -38.845 1.00 82.31 207 GLY A CA 1
ATOM 1675 C C . GLY A 1 207 ? 24.991 -9.785 -40.340 1.00 82.31 207 GLY A C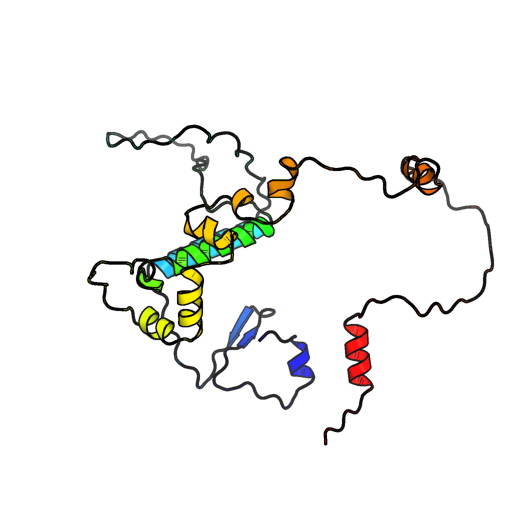 1
ATOM 1676 O O . GLY A 1 207 ? 24.862 -8.664 -40.819 1.00 82.31 207 GLY A O 1
ATOM 1677 N N . ASN A 1 208 ? 24.863 -10.919 -41.026 1.00 86.19 208 ASN A N 1
ATOM 1678 C CA . ASN A 1 208 ? 24.548 -11.002 -42.448 1.00 86.19 208 ASN A CA 1
ATOM 1679 C C . ASN A 1 208 ? 23.069 -11.345 -42.708 1.00 86.19 208 ASN A C 1
ATOM 1681 O O . ASN A 1 208 ? 22.702 -11.677 -43.832 1.00 86.19 208 ASN A O 1
ATOM 1685 N N . SER A 1 209 ? 22.218 -11.337 -41.677 1.00 87.44 209 SER A N 1
ATOM 1686 C CA . SER A 1 209 ? 20.788 -11.610 -41.843 1.00 87.44 209 SER A CA 1
ATOM 1687 C C . SER A 1 209 ? 20.057 -10.427 -42.482 1.00 87.44 209 SER A C 1
ATOM 1689 O O . SER A 1 209 ? 20.415 -9.271 -42.264 1.00 87.44 209 SER A O 1
ATOM 1691 N N . GLN A 1 210 ? 18.960 -10.711 -43.187 1.00 85.00 210 GLN A N 1
ATOM 1692 C CA . GLN A 1 210 ? 18.062 -9.677 -43.722 1.00 85.00 210 GLN A CA 1
ATOM 1693 C C . GLN A 1 210 ? 17.504 -8.761 -42.617 1.00 85.00 210 GLN A C 1
ATOM 1695 O O . GLN A 1 210 ? 17.241 -7.588 -42.856 1.00 85.00 210 GLN A O 1
ATOM 1700 N N . LEU A 1 211 ? 17.382 -9.265 -41.381 1.00 82.94 211 LEU A N 1
ATOM 1701 C CA . LEU A 1 211 ? 16.998 -8.462 -40.218 1.00 82.94 211 LEU A CA 1
ATOM 1702 C C . LEU A 1 211 ? 18.081 -7.439 -39.836 1.00 82.94 211 LEU A C 1
ATOM 1704 O O . LEU A 1 211 ? 17.756 -6.315 -39.464 1.00 82.94 211 LEU A O 1
ATOM 1708 N N . ALA A 1 212 ? 19.362 -7.814 -39.930 1.00 85.00 212 ALA A N 1
ATOM 1709 C CA . ALA A 1 212 ? 20.474 -6.895 -39.690 1.00 85.00 212 ALA A CA 1
ATOM 1710 C C . ALA A 1 212 ? 20.489 -5.755 -40.714 1.00 85.00 212 ALA A C 1
ATOM 1712 O O . ALA A 1 212 ? 20.728 -4.607 -40.346 1.00 85.00 212 ALA A O 1
ATOM 1713 N N . GLU A 1 213 ? 20.208 -6.080 -41.976 1.00 84.56 213 GLU A N 1
ATOM 1714 C CA . GLU A 1 213 ? 20.087 -5.108 -43.060 1.00 84.56 213 GLU A CA 1
ATOM 1715 C C . GLU A 1 213 ? 18.891 -4.177 -42.822 1.00 84.56 213 GLU A C 1
ATOM 1717 O O . GLU A 1 213 ? 19.078 -2.964 -42.764 1.00 84.56 213 GLU A O 1
ATOM 1722 N N . ALA A 1 214 ? 17.706 -4.723 -42.531 1.00 82.69 214 ALA A N 1
ATOM 1723 C CA . ALA A 1 214 ? 16.498 -3.944 -42.245 1.00 82.69 214 ALA A CA 1
ATOM 1724 C C . ALA A 1 214 ? 16.649 -2.986 -41.048 1.00 82.69 214 ALA A C 1
ATOM 1726 O O . ALA A 1 214 ? 16.181 -1.855 -41.107 1.00 82.69 214 ALA A O 1
ATOM 1727 N N . LEU A 1 215 ? 17.337 -3.399 -39.975 1.00 80.69 215 LEU A N 1
ATOM 1728 C CA . LEU A 1 215 ? 17.605 -2.542 -38.809 1.00 80.69 215 LEU A CA 1
ATOM 1729 C C . LEU A 1 215 ? 18.680 -1.473 -39.063 1.00 80.69 215 LEU A C 1
ATOM 1731 O O . LEU A 1 215 ? 18.778 -0.513 -38.298 1.00 80.69 215 LEU A O 1
ATOM 1735 N N . SER A 1 216 ? 19.520 -1.654 -40.086 1.00 79.50 216 SER A N 1
ATOM 1736 C CA . SER A 1 216 ? 20.549 -0.679 -40.472 1.00 79.50 216 SER A CA 1
ATOM 1737 C C . SER A 1 216 ? 20.007 0.442 -41.357 1.00 79.50 216 SER A C 1
ATOM 1739 O O . SER A 1 216 ? 20.625 1.506 -41.441 1.00 79.50 216 SER A O 1
ATOM 1741 N N . VAL A 1 217 ? 18.847 0.220 -41.984 1.00 82.19 217 VAL A N 1
ATOM 1742 C CA . VAL A 1 217 ? 18.128 1.242 -42.738 1.00 82.19 217 VAL A CA 1
ATOM 1743 C C . VAL A 1 217 ? 17.528 2.230 -41.729 1.00 82.19 217 VAL A C 1
ATOM 1745 O O . VAL A 1 217 ? 16.747 1.824 -40.865 1.00 82.19 217 VAL A O 1
ATOM 1748 N N . PRO A 1 218 ? 17.897 3.524 -41.775 1.00 75.94 218 PRO A N 1
ATOM 1749 C CA . PRO A 1 218 ? 17.232 4.538 -40.967 1.00 75.94 218 PRO A CA 1
ATOM 1750 C C . PRO A 1 218 ? 15.731 4.504 -41.274 1.00 75.94 218 PRO A C 1
ATOM 1752 O O . PRO A 1 218 ? 15.393 4.396 -42.452 1.00 75.94 218 PRO A O 1
ATOM 1755 N N . PRO A 1 219 ? 14.832 4.615 -40.277 1.00 70.62 219 PRO A N 1
ATOM 1756 C CA . PRO A 1 219 ? 13.409 4.732 -40.568 1.00 70.62 219 PRO A CA 1
ATOM 1757 C C . PRO A 1 219 ? 13.235 5.906 -41.529 1.00 70.62 219 PRO A C 1
ATOM 1759 O O . PRO A 1 219 ? 13.685 7.020 -41.224 1.00 70.62 219 PRO A O 1
ATOM 1762 N N . GLU A 1 220 ? 12.676 5.635 -42.710 1.00 66.44 220 GLU A N 1
ATOM 1763 C CA . GLU A 1 220 ? 12.360 6.694 -43.654 1.00 66.44 220 GLU A CA 1
ATOM 1764 C C . GLU A 1 220 ? 11.475 7.684 -42.904 1.00 66.44 220 GLU A C 1
ATOM 1766 O O . GLU A 1 220 ? 10.442 7.336 -42.335 1.00 66.44 220 GLU A O 1
ATOM 1771 N N . ARG A 1 221 ? 11.957 8.921 -42.788 1.00 56.22 221 ARG A N 1
ATOM 1772 C CA . ARG A 1 221 ? 11.091 10.010 -42.362 1.00 56.22 221 ARG A CA 1
ATOM 1773 C C . ARG A 1 221 ? 10.060 10.087 -43.467 1.00 56.22 221 ARG A C 1
ATOM 1775 O O . ARG A 1 221 ? 10.484 10.321 -44.594 1.00 56.22 221 ARG A O 1
ATOM 1782 N N . ASP A 1 222 ? 8.789 9.872 -43.145 1.00 48.72 222 ASP A N 1
ATOM 1783 C CA . ASP A 1 222 ? 7.668 10.097 -44.054 1.00 48.72 222 ASP A CA 1
ATOM 1784 C C . ASP A 1 222 ? 7.785 11.514 -44.631 1.00 48.72 222 ASP A C 1
ATOM 1786 O O . ASP A 1 222 ? 7.340 12.505 -44.054 1.00 48.72 222 ASP A O 1
ATOM 1790 N N . SER A 1 223 ? 8.498 11.630 -45.745 1.00 46.38 223 SER A N 1
ATOM 1791 C CA . SER A 1 223 ? 8.460 12.777 -46.619 1.00 46.38 223 SER A CA 1
ATOM 1792 C C . SER A 1 223 ? 7.270 12.533 -47.523 1.00 46.38 223 SER A C 1
ATOM 1794 O O . SER A 1 223 ? 7.362 11.718 -48.442 1.00 46.38 223 SER A O 1
ATOM 1796 N N . ASP A 1 224 ? 6.172 13.208 -47.178 1.00 49.81 224 ASP A N 1
ATOM 1797 C CA . ASP A 1 224 ? 4.957 13.436 -47.960 1.00 49.81 224 ASP A CA 1
ATOM 1798 C C . ASP A 1 224 ? 5.143 13.129 -49.454 1.00 49.81 224 ASP A C 1
ATOM 1800 O O . ASP A 1 224 ? 5.542 13.990 -50.243 1.00 49.81 224 ASP A O 1
ATOM 1804 N N . SER A 1 225 ? 4.864 11.890 -49.852 1.00 44.66 225 SER A N 1
ATOM 1805 C CA . SER A 1 225 ? 4.758 11.516 -51.258 1.00 44.66 225 SER A CA 1
ATOM 1806 C C . SER A 1 225 ? 3.407 10.851 -51.489 1.00 44.66 225 SER A C 1
ATOM 1808 O O . SER A 1 225 ? 3.014 9.917 -50.794 1.00 44.66 225 SER A O 1
ATOM 1810 N N . ASP A 1 226 ? 2.675 11.465 -52.417 1.00 42.75 226 ASP A N 1
ATOM 1811 C CA . ASP A 1 226 ? 1.290 11.216 -52.809 1.00 42.75 226 ASP A CA 1
ATOM 1812 C C . ASP A 1 226 ? 0.937 9.727 -52.997 1.00 42.75 226 ASP A C 1
ATOM 1814 O O . ASP A 1 226 ? 1.750 8.950 -53.507 1.00 42.75 226 ASP A O 1
ATOM 1818 N N . PRO A 1 227 ? -0.309 9.320 -52.684 1.00 48.97 227 PRO A N 1
ATOM 1819 C CA . PRO A 1 227 ? -0.749 7.945 -52.816 1.00 48.97 227 PRO A CA 1
ATOM 1820 C C . PRO A 1 227 ? -1.243 7.688 -54.241 1.00 48.97 227 PRO A C 1
ATOM 1822 O O . PRO A 1 227 ? -2.441 7.739 -54.507 1.00 48.97 227 PRO A O 1
ATOM 1825 N N . THR A 1 228 ? -0.345 7.361 -55.162 1.00 48.62 228 THR A N 1
ATOM 1826 C CA . THR A 1 228 ? -0.724 6.673 -56.404 1.00 48.62 228 THR A CA 1
ATOM 1827 C C . THR A 1 228 ? 0.429 5.807 -56.885 1.00 48.62 228 THR A C 1
ATOM 1829 O O . THR A 1 228 ? 1.402 6.337 -57.405 1.00 48.62 228 THR A O 1
ATOM 1832 N N . GLU A 1 229 ? 0.305 4.489 -56.741 1.00 42.25 229 GLU A N 1
ATOM 1833 C CA . GLU A 1 229 ? 0.237 3.576 -57.890 1.00 42.25 229 GLU A CA 1
ATOM 1834 C C . GLU A 1 229 ? 0.037 2.122 -57.426 1.00 42.25 229 GLU A C 1
ATOM 1836 O O . GLU A 1 229 ? 0.861 1.509 -56.757 1.00 42.25 229 GLU A O 1
ATOM 1841 N N . ASP A 1 230 ? -1.158 1.643 -57.759 1.00 50.72 230 ASP A N 1
ATOM 1842 C CA . ASP A 1 230 ? -1.581 0.279 -58.061 1.00 50.72 230 ASP A CA 1
ATOM 1843 C C . ASP A 1 230 ? -0.523 -0.843 -57.976 1.00 50.72 230 ASP A C 1
ATOM 1845 O O . ASP A 1 230 ? 0.394 -0.955 -58.791 1.00 50.72 230 ASP A O 1
ATOM 1849 N N . SER A 1 231 ? -0.730 -1.761 -57.034 1.00 49.62 231 SER A N 1
ATOM 1850 C CA . SER A 1 231 ? -0.325 -3.158 -57.190 1.00 49.62 231 SER A CA 1
ATOM 1851 C C . SER A 1 231 ? -1.301 -4.044 -56.428 1.00 49.62 231 SER A C 1
ATOM 1853 O O . SER A 1 231 ? -1.099 -4.394 -55.265 1.00 49.62 231 SER A O 1
ATOM 1855 N N . GLY A 1 232 ? -2.398 -4.383 -57.106 1.00 51.69 232 GLY A N 1
ATOM 1856 C CA . GLY A 1 232 ? -3.271 -5.482 -56.721 1.00 51.69 232 GLY A CA 1
ATOM 1857 C C . GLY A 1 232 ? -2.517 -6.814 -56.725 1.00 51.69 232 GLY A C 1
ATOM 1858 O O . GLY A 1 232 ? -1.991 -7.246 -57.750 1.00 51.69 232 GLY A O 1
ATOM 1859 N N . SER A 1 233 ? -2.500 -7.476 -55.571 1.00 44.03 233 SER A N 1
ATOM 1860 C CA . SER A 1 233 ? -2.150 -8.887 -55.455 1.00 44.03 233 SER A CA 1
ATOM 1861 C C . SER A 1 233 ? -3.228 -9.585 -54.637 1.00 44.03 233 SER A C 1
ATOM 1863 O O . SER A 1 233 ? -3.290 -9.451 -53.417 1.00 44.03 233 SER A O 1
ATOM 1865 N N . ASP A 1 234 ? -4.077 -10.326 -55.345 1.00 48.34 234 ASP A N 1
ATOM 1866 C CA . ASP A 1 234 ? -5.015 -11.292 -54.789 1.00 48.34 234 ASP A CA 1
ATOM 1867 C C . ASP A 1 234 ? -4.244 -12.434 -54.116 1.00 48.34 234 ASP A C 1
ATOM 1869 O O . ASP A 1 234 ? -3.527 -13.192 -54.776 1.00 48.34 234 ASP A O 1
ATOM 1873 N N . SER A 1 235 ? -4.435 -12.619 -52.812 1.00 52.06 235 SER A N 1
ATOM 1874 C CA . SER A 1 235 ? -4.100 -13.879 -52.150 1.00 52.06 235 SER A CA 1
ATOM 1875 C C . SER A 1 235 ? -5.077 -14.171 -51.011 1.00 52.06 235 SER A C 1
ATOM 1877 O O . SER A 1 235 ? -4.897 -13.708 -49.892 1.00 52.06 235 SER A O 1
ATOM 1879 N N . GLN A 1 236 ? -6.135 -14.889 -51.394 1.00 45.53 236 GLN A N 1
ATOM 1880 C CA . GLN A 1 236 ? -6.828 -15.995 -50.717 1.00 45.53 236 GLN A CA 1
ATOM 1881 C C . GLN A 1 236 ? -6.865 -16.026 -49.180 1.00 45.53 236 GLN A C 1
ATOM 1883 O O . GLN A 1 236 ? -5.841 -16.048 -48.503 1.00 45.53 236 GLN A O 1
ATOM 1888 N N . ASP A 1 237 ? -8.098 -16.155 -48.691 1.00 46.88 237 ASP A N 1
ATOM 1889 C CA . ASP A 1 237 ? -8.516 -16.421 -47.319 1.00 46.88 237 ASP A CA 1
ATOM 1890 C C . ASP A 1 237 ? -7.645 -17.470 -46.610 1.00 46.88 237 ASP A C 1
ATOM 1892 O O . ASP A 1 237 ? -7.620 -18.646 -46.984 1.00 46.88 237 ASP A O 1
ATOM 1896 N N . TYR A 1 238 ? -6.992 -17.047 -45.529 1.00 47.00 238 TYR A N 1
ATOM 1897 C CA . TYR A 1 238 ? -6.488 -17.935 -44.489 1.00 47.00 238 TYR A CA 1
ATOM 1898 C C . TYR A 1 238 ? -7.153 -17.543 -43.169 1.00 47.00 238 TYR A C 1
ATOM 1900 O O . TYR A 1 238 ? -6.830 -16.518 -42.568 1.00 47.00 238 TYR A O 1
ATOM 1908 N N . ASP A 1 239 ? -8.095 -18.382 -42.734 1.00 52.53 239 ASP A N 1
ATOM 1909 C CA . ASP A 1 239 ? -8.545 -18.480 -41.346 1.00 52.53 239 ASP A CA 1
ATOM 1910 C C . ASP A 1 239 ? -7.359 -18.947 -40.491 1.00 52.53 239 ASP A C 1
ATOM 1912 O O . ASP A 1 239 ? -7.184 -20.141 -40.238 1.00 52.53 239 ASP A O 1
ATOM 1916 N N . ASP A 1 240 ? -6.521 -18.011 -40.049 1.00 41.78 240 ASP A N 1
ATOM 1917 C CA . ASP A 1 240 ? -5.451 -18.313 -39.102 1.00 41.78 240 ASP A CA 1
ATOM 1918 C C . ASP A 1 240 ? -5.975 -18.161 -37.669 1.00 41.78 240 ASP A C 1
ATOM 1920 O O . ASP A 1 240 ? -5.772 -17.177 -36.953 1.00 41.78 240 ASP A O 1
ATOM 1924 N N . SER A 1 241 ? -6.714 -19.191 -37.258 1.00 50.97 241 SER A N 1
ATOM 1925 C CA . SER A 1 241 ? -6.998 -19.485 -35.857 1.00 50.97 241 SER A CA 1
ATOM 1926 C C . SER A 1 241 ? -5.706 -19.890 -35.146 1.00 50.97 241 SER A C 1
ATOM 1928 O O . SER A 1 241 ? -5.446 -21.077 -34.989 1.00 50.97 241 SER A O 1
ATOM 1930 N N . SER A 1 242 ? -4.898 -18.925 -34.700 1.00 47.91 242 SER A N 1
ATOM 1931 C CA . SER A 1 242 ? -3.956 -19.105 -33.583 1.00 47.91 242 SER A CA 1
ATOM 1932 C C . SER A 1 242 ? -3.259 -17.794 -33.214 1.00 47.91 242 SER A C 1
ATOM 1934 O O . SER A 1 242 ? -2.280 -17.391 -33.834 1.00 47.91 242 SER A O 1
ATOM 1936 N N . SER A 1 243 ? -3.696 -17.138 -32.142 1.00 40.38 243 SER A N 1
ATOM 1937 C CA . SER A 1 243 ? -2.736 -16.501 -31.235 1.00 40.38 243 SER A CA 1
ATOM 1938 C C . SER A 1 243 ? -3.339 -16.306 -29.850 1.00 40.38 243 SER A C 1
ATOM 1940 O O . SER A 1 243 ? -4.395 -15.715 -29.656 1.00 40.38 243 SER A O 1
ATOM 1942 N N . SER A 1 244 ? -2.637 -16.876 -28.878 1.00 47.31 244 SER A N 1
ATOM 1943 C CA . SER A 1 244 ? -2.941 -16.873 -27.458 1.00 47.31 244 SER A CA 1
ATOM 1944 C C . SER A 1 244 ? -2.894 -15.461 -26.874 1.00 47.31 244 SER A C 1
ATOM 1946 O O . SER A 1 244 ? -1.856 -14.996 -26.410 1.00 47.31 244 SER A O 1
ATOM 1948 N N . TYR A 1 245 ? -4.042 -14.805 -26.831 1.00 45.31 245 TYR A N 1
ATOM 1949 C CA . TYR A 1 245 ? -4.345 -13.756 -25.869 1.00 45.31 245 TYR A CA 1
ATOM 1950 C C . TYR A 1 245 ? -5.723 -14.084 -25.312 1.00 45.31 245 TYR A C 1
ATOM 1952 O O . TYR A 1 245 ? -6.733 -13.799 -25.940 1.00 45.31 245 TYR A O 1
ATOM 1960 N N . SER A 1 246 ? -5.765 -14.721 -24.138 1.00 50.12 246 SER A N 1
ATOM 1961 C CA . SER A 1 246 ? -7.001 -14.873 -23.367 1.00 50.12 246 SER A CA 1
ATOM 1962 C C . SER A 1 246 ? -7.483 -13.482 -22.957 1.00 50.12 246 SER A C 1
ATOM 1964 O O . SER A 1 246 ? -7.159 -12.975 -21.883 1.00 50.12 246 SER A O 1
ATOM 1966 N N . SER A 1 247 ? -8.207 -12.833 -23.863 1.00 54.84 247 SER A N 1
ATOM 1967 C CA . SER A 1 247 ? -8.929 -11.606 -23.599 1.00 54.84 247 SER A CA 1
ATOM 1968 C C . SER A 1 247 ? -10.031 -11.938 -22.603 1.00 54.84 247 SER A C 1
ATOM 1970 O O . SER A 1 247 ? -10.712 -12.955 -22.727 1.00 54.84 247 SER A O 1
ATOM 1972 N N . LEU A 1 248 ? -10.246 -11.067 -21.618 1.00 52.91 248 LEU A N 1
ATOM 1973 C CA . LEU A 1 248 ? -11.375 -11.157 -20.684 1.00 52.91 248 LEU A CA 1
ATOM 1974 C C . LEU A 1 248 ? -12.719 -11.357 -21.418 1.00 52.91 248 LEU A C 1
ATOM 1976 O O . LEU A 1 248 ? -13.644 -11.939 -20.856 1.00 52.91 248 LEU A O 1
ATOM 1980 N N . GLY A 1 249 ? -12.807 -10.913 -22.678 1.00 64.75 249 GLY A N 1
ATOM 1981 C CA . GLY A 1 249 ? -13.955 -11.131 -23.555 1.00 64.75 249 GLY A CA 1
ATOM 1982 C C . GLY A 1 249 ? -14.233 -12.600 -23.888 1.00 64.75 249 GLY A C 1
ATOM 1983 O O . GLY A 1 249 ? -15.402 -12.979 -23.944 1.00 64.75 249 GLY A O 1
ATOM 1984 N N . ASP A 1 250 ? -13.205 -13.440 -24.028 1.00 62.38 250 ASP A N 1
ATOM 1985 C CA . ASP A 1 250 ? -13.379 -14.864 -24.340 1.00 62.38 250 ASP A CA 1
ATOM 1986 C C . ASP A 1 250 ? -13.864 -15.640 -23.114 1.00 62.38 250 ASP A C 1
ATOM 1988 O O . ASP A 1 250 ? -14.808 -16.417 -23.219 1.00 62.38 250 ASP A O 1
ATOM 1992 N N . PHE A 1 251 ? -13.329 -15.338 -21.924 1.00 57.81 251 PHE A N 1
ATOM 1993 C CA . PHE A 1 251 ? -13.803 -15.927 -20.664 1.00 57.81 251 PHE A CA 1
ATOM 1994 C C . PHE A 1 251 ? -15.270 -15.569 -20.372 1.00 57.81 251 PHE A C 1
ATOM 1996 O O . PHE A 1 251 ? -16.065 -16.420 -19.974 1.00 57.81 251 PHE A O 1
ATOM 2003 N N . VAL A 1 252 ? -15.659 -14.310 -20.602 1.00 63.38 252 VAL A N 1
ATOM 2004 C CA . VAL A 1 252 ? -17.053 -13.864 -20.434 1.00 63.38 252 VAL A CA 1
ATOM 2005 C C . VAL A 1 252 ? -17.970 -14.525 -21.467 1.00 63.38 252 VAL A C 1
ATOM 2007 O O . VAL A 1 252 ? -19.081 -14.928 -21.125 1.00 63.38 252 VAL A O 1
ATOM 2010 N N . SER A 1 253 ? -17.501 -14.693 -22.705 1.00 62.56 253 SER A N 1
ATOM 2011 C CA . SER A 1 253 ? -18.260 -15.363 -23.769 1.00 62.56 253 SER A CA 1
ATOM 2012 C C . SER A 1 253 ? -18.429 -16.865 -23.517 1.00 62.56 253 SER A C 1
ATOM 2014 O O . SER A 1 253 ? -19.478 -17.427 -23.829 1.00 62.56 253 SER A O 1
ATOM 2016 N N . GLU A 1 254 ? -17.431 -17.517 -22.921 1.00 60.78 254 GLU A N 1
ATOM 2017 C CA . GLU A 1 254 ? -17.487 -18.927 -22.529 1.00 60.78 254 GLU A CA 1
ATOM 2018 C C . GLU A 1 254 ? -18.430 -19.140 -21.331 1.00 60.78 254 GLU A C 1
ATOM 2020 O O . GLU A 1 254 ? -19.242 -20.064 -21.338 1.00 60.78 254 GLU A O 1
ATOM 2025 N N . MET A 1 255 ? -18.448 -18.213 -20.365 1.00 61.00 255 MET A N 1
ATOM 2026 C CA . MET A 1 255 ? -19.405 -18.228 -19.250 1.00 61.00 255 MET A CA 1
ATOM 2027 C C . MET A 1 255 ? -20.858 -18.000 -19.706 1.00 61.00 255 MET A C 1
ATOM 2029 O O . MET A 1 255 ? -21.778 -18.538 -19.100 1.00 61.00 255 MET A O 1
ATOM 2033 N N . MET A 1 256 ? -21.080 -17.237 -20.784 1.00 60.06 256 MET A N 1
ATOM 2034 C CA . MET A 1 256 ? -22.409 -17.058 -21.389 1.00 60.06 256 MET A CA 1
ATOM 2035 C C . MET A 1 256 ? -22.892 -18.279 -22.184 1.00 60.06 256 MET A C 1
ATOM 2037 O O . MET A 1 256 ? -24.092 -18.412 -22.411 1.00 60.06 256 MET A O 1
ATOM 2041 N N . LYS A 1 257 ? -21.981 -19.150 -22.638 1.00 57.78 257 LYS A N 1
ATOM 2042 C CA . LYS A 1 257 ? -22.317 -20.349 -23.426 1.00 57.78 257 LYS A CA 1
ATOM 2043 C C . LYS A 1 257 ? -22.507 -21.606 -22.582 1.00 57.78 257 LYS A C 1
ATOM 2045 O O . LYS A 1 257 ? -23.125 -22.555 -23.059 1.00 57.78 257 LYS A O 1
ATOM 2050 N N . CYS A 1 258 ? -22.003 -21.624 -21.354 1.00 46.00 258 CYS A N 1
ATOM 2051 C CA . CYS A 1 258 ? -22.169 -22.751 -20.450 1.00 46.00 258 CYS A CA 1
ATOM 2052 C C . CYS A 1 258 ? -23.393 -22.534 -19.549 1.00 46.00 258 CYS A C 1
ATOM 2054 O O . CYS A 1 258 ? -23.295 -21.877 -18.513 1.00 46.00 258 CYS A O 1
ATOM 2056 N N . ASP A 1 259 ? -24.526 -23.148 -19.903 1.00 51.62 259 ASP A N 1
ATOM 2057 C CA . ASP A 1 259 ? -25.571 -23.504 -18.933 1.00 51.62 259 ASP A CA 1
ATOM 2058 C C . ASP A 1 259 ? -24.978 -24.529 -17.949 1.00 51.62 259 ASP A C 1
ATOM 2060 O O . ASP A 1 259 ? -25.144 -25.743 -18.085 1.00 51.62 259 ASP A O 1
ATOM 2064 N N . ILE A 1 260 ? -24.209 -24.047 -16.969 1.00 48.19 260 ILE A N 1
ATOM 2065 C CA . ILE A 1 260 ? -23.768 -24.856 -15.832 1.00 48.19 260 ILE A CA 1
ATOM 2066 C C . ILE A 1 260 ? -24.982 -25.024 -14.921 1.00 48.19 260 ILE A C 1
ATOM 2068 O O . ILE A 1 260 ? -25.204 -24.249 -13.990 1.00 48.19 260 ILE A O 1
ATOM 2072 N N . ASN A 1 261 ? -25.768 -26.060 -15.196 1.00 42.66 261 ASN A N 1
ATOM 2073 C CA . ASN A 1 261 ? -26.613 -26.662 -14.180 1.00 42.66 261 ASN A CA 1
ATOM 2074 C C . ASN A 1 261 ? -25.682 -27.374 -13.195 1.00 42.66 261 ASN A C 1
ATOM 2076 O O . ASN A 1 261 ? -25.052 -28.372 -13.539 1.00 42.66 261 ASN A O 1
ATOM 2080 N N . GLY A 1 262 ? -25.542 -26.805 -11.999 1.00 44.12 262 GLY A N 1
ATOM 2081 C CA . GLY A 1 262 ? -24.901 -27.493 -10.886 1.00 44.12 262 GLY A CA 1
ATOM 2082 C C . GLY A 1 262 ? -25.805 -28.618 -10.390 1.00 44.12 262 GLY A C 1
ATOM 2083 O O . GLY A 1 262 ? -26.968 -28.358 -10.079 1.00 44.12 262 GLY A O 1
ATOM 2084 N N . ASP A 1 263 ? -25.257 -29.830 -10.333 1.00 35.81 263 ASP A N 1
ATOM 2085 C CA . ASP A 1 263 ? -25.701 -30.863 -9.390 1.00 35.81 263 ASP A CA 1
ATOM 2086 C C . ASP A 1 263 ? -25.215 -30.520 -7.970 1.00 35.81 263 ASP A C 1
ATOM 2088 O O . ASP A 1 263 ? -24.071 -30.014 -7.835 1.00 35.81 263 ASP A O 1
#

=== Feature glossary ===
The record interleaves many kinds of information about one protein. Here is each kind framed as the question it answers.

Q: Are the domains correctly placed relative to each other?
A: Predicted aligned error is AlphaFold's pairwise confidence. Unlike pLDDT (per-residue), PAE is per-residue-pair and captures whether two parts of the structure are correctly placed relative to each other. Units are ångströms of expected positional error.

Q: Which residues are in helices, strands, or loops?
A: Eight-state secondary structure (DSSP): H is the canonical α-helix, G the tighter 3₁₀-helix, I the wider π-helix; E/B are β-structure, T and S are turns and bends, and '-' is everything else. DSSP derives these from the pattern of main-chain N–H···O=C hydrogen bonds, not from the sequence.

Q: What if only a Cα trace is available?
A: P-SEA three-state annotation labels each residue as helix, strand, or coil based purely on the geometry of the Cα trace. It serves as a fallback when the full backbone (and thus DSSP) is unavailable.

Q: What are the backbone torsion angles?
A: φ (phi) and ψ (psi) are the two rotatable backbone dihedrals per residue: φ is the C(i-1)–N–Cα–C torsion, ψ is the N–Cα–C–N(i+1) torsion, both in degrees on (−180°, 180°]. α-helical residues cluster near (−60°, −45°); β-strand residues near (−120°, +130°). A Ramachandran plot is simply a scatter of (φ, ψ) for every residue.

Q: What known structures does this most resemble?
A: Structural nearest neighbors (via Foldseek easy-search vs the PDB). Reported per hit: target PDB id, E-value, and alignment TM-score. A TM-score above ~0.5 is the conventional threshold for 'same fold'.

Q: What family and function is it annotated with?
A: Database cross-references. InterPro integrates a dozen domain/family signature databases into unified entries with residue-range hits. GO terms attach function/process/location labels with evidence codes. CATH codes position the fold in a four-level structural taxonomy. Organism is the NCBI-taxonomy species name.

Q: Which residues are buried vs exposed?
A: Solvent accessibility: the surface area of each residue that a 1.4 Å water probe can touch, in Å². When only backbone atoms are present the absolute values are lower than full-atom SASA (side chains contribute most of the area) and are flagged as backbone-only.

Q: What do the diagnostic plots show?
A: Three diagnostic plots accompany the record. The Cα contact map visualizes the tertiary structure as a 2D adjacency matrix (8 Å cutoff, sequence-local contacts suppressed). The Ramachandran plot shows the distribution of backbone (φ, ψ) torsions, with points in the α and β basins reflecting secondary structure content. The PAE plot shows AlphaFold's inter-residue confidence as a color matrix.

Q: What is the amino-acid chain?
A: The amino-acid sequence is the protein's primary structure: the linear order of residues from the N-terminus to the C-terminus, written in one-letter code. Everything else here — the 3D coordinates, the secondary structure, the domain annotations — is ultimately a consequence of this string.

Q: What do the rendered images show?
A: The six renders are orthographic views along the three Cartesian axes in both directions. Representation (cartoon, sticks, or surface) and color scheme (sequence-rainbow or by-chain) vary across proteins so the training set covers all the common visualization conventions.

Q: Where is each backbone atom in 3D?
A: The mmCIF table is the protein's shape written out atom by atom. For each backbone N, Cα, C, and carbonyl O, it records an (x, y, z) coordinate triple in Å plus the residue type, chain letter, and residue number.

Q: How mobile is each atom in the crystal?
A: For experimental (PDB) structures, the B-factor (temperature factor) quantifies the positional spread of each atom in the crystal — a combination of thermal vibration and static disorder — in units of Å². High B-factors mark flexible loops or poorly resolved regions; low B-factors mark the rigid, well-ordered core.

Q: How big and how compact is the whole molecule?
A: Three whole-structure scalars: the radius of gyration (RMS distance of Cα from centroid, in Å), the count of Cα–Cα contacts (pairs closer than 8 Å and separated by more than four residues in sequence — i.e. tertiary, not local, contacts), and the bounding-box dimensions. Together they distinguish compact globular folds from extended fibres or disordered chains.

Q: What does the local fold look like, residue by residue?
A: A 3Di character summarizes, for each residue, the relative orientation of the Cα frame of its nearest spatial neighbor. Because it encodes fold topology rather than chemistry, 3Di alignments detect remote structural similarity that sequence alignment misses.

Q: How confident is the AlphaFold model at each residue?
A: For AlphaFold models, the B-factor field carries pLDDT — the model's own estimate of local accuracy on a 0–100 scale. Regions with pLDDT<50 should be treated as essentially unmodeled; they often correspond to intrinsically disordered segments.